Protein AF-A0A5A5R8E3-F1 (afdb_monomer_lite)

Foldseek 3Di:
DPPQWDWDWDDDPVDTPDIDIDGDPDPVLVVVVVVVVVVVVVVQVVQFDPVDDPVPTPDDPPPDPPCPDPDQRPSLVSSLVVVLVVVVVVVVVDVDAEAEAEQEPPQVQVPDPDDPSPDSPDDDSVNVSSVVSQVSVVVRHHYDYDYPVLLVVQCVVVVPDADPDPPPNDRNNSVSSVVSRVVSVVVVPDD

Organism: NCBI:txid2303981

Sequence (191 aa):
MLPLFSGIGVQSSLFTLWKAHLELPFKRVRECMDNRRLMRRGRRKRRINRQLPFNLRAHRQKRFSNRKQGKLAPSIKANRQLELRVVSELTKIYPITDIYFEYIKADIDLTSSRKGAKSRKGFSPVMVGQKWAIEQLSQLATVHTRFGWQTSNLRKHLRLEKSKNKAEQSPESHANDGIAKREGASHLCNP

InterPro domains:
  IPR025938 RRXRR domain [PF14239] (5-121)

Radius of gyration: 21.74 Å; chains: 1; bounding box: 61×40×60 Å

Secondary structure (DSSP, 8-state):
---SEEEEEEE-SS-EEEEEEEE-S-THHHHHHHHHHHHHHHHHHHH--SSS-GGGS------S----S-PPPHHHHHHHHHHHHHHHHHHHHS---EEEEEE----HHHH---TT--SS-PPPHHHHHHHHHHHHHTTTSEEEEEEHHHHHHHHHHTT-PPPS-TT---HHHHHHHHHHHHHHHHTTS--

pLDDT: mean 71.14, std 17.72, range [24.31, 93.44]

Structure (mmCIF, N/CA/C/O backbone):
data_AF-A0A5A5R8E3-F1
#
_entry.id   AF-A0A5A5R8E3-F1
#
loop_
_atom_site.group_PDB
_atom_site.id
_atom_site.type_symbol
_atom_site.label_atom_id
_atom_site.label_alt_id
_atom_site.label_comp_id
_atom_site.label_asym_id
_atom_site.label_entity_id
_atom_site.label_seq_id
_atom_site.pdbx_PDB_ins_code
_atom_site.Cartn_x
_atom_site.Cartn_y
_atom_site.Cartn_z
_atom_site.occupancy
_atom_site.B_iso_or_equiv
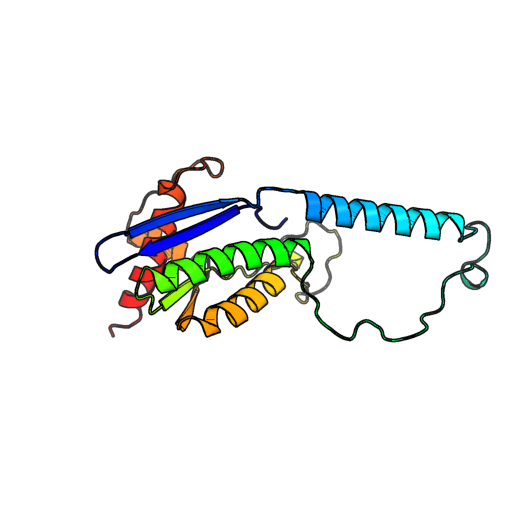_atom_site.auth_seq_id
_atom_site.auth_comp_id
_atom_site.auth_asym_id
_atom_site.auth_atom_id
_atom_site.pdbx_PDB_model_num
ATOM 1 N N . MET A 1 1 ? 0.313 8.753 -9.812 1.00 35.97 1 MET A N 1
ATOM 2 C CA . MET A 1 1 ? 1.324 8.509 -8.760 1.00 35.97 1 MET A CA 1
ATOM 3 C C . MET A 1 1 ? 0.576 7.896 -7.589 1.00 35.97 1 MET A C 1
ATOM 5 O O . MET A 1 1 ? -0.491 8.404 -7.284 1.00 35.97 1 MET A O 1
ATOM 9 N N . LEU A 1 2 ? 1.023 6.770 -7.028 1.00 47.94 2 LEU A N 1
ATOM 10 C CA . LEU A 1 2 ? 0.383 6.245 -5.815 1.00 47.94 2 LEU A CA 1
ATOM 11 C C . LEU A 1 2 ? 0.650 7.215 -4.658 1.00 47.94 2 LEU A C 1
ATOM 13 O O . LEU A 1 2 ? 1.801 7.663 -4.560 1.00 47.94 2 LEU A O 1
ATOM 17 N N . PRO A 1 3 ? -0.356 7.546 -3.829 1.00 52.25 3 PRO A N 1
ATOM 18 C CA . PRO A 1 3 ? -0.115 8.300 -2.609 1.00 52.25 3 PRO A CA 1
ATOM 19 C C . PRO A 1 3 ? 0.909 7.541 -1.754 1.00 52.25 3 PRO A C 1
ATOM 21 O O . PRO A 1 3 ? 0.904 6.310 -1.689 1.00 52.25 3 PRO A O 1
ATOM 24 N N . LEU A 1 4 ? 1.864 8.286 -1.202 1.00 59.06 4 LEU A N 1
ATOM 25 C CA . LEU A 1 4 ? 2.944 7.770 -0.348 1.00 59.06 4 LEU A CA 1
ATOM 26 C C . LEU A 1 4 ? 2.477 7.512 1.090 1.00 59.06 4 LEU A C 1
ATOM 28 O O . LEU A 1 4 ? 3.253 7.011 1.898 1.00 59.06 4 LEU A O 1
ATOM 32 N N . PHE A 1 5 ? 1.220 7.839 1.366 1.00 68.19 5 PHE A N 1
ATOM 33 C CA . PHE A 1 5 ? 0.605 7.828 2.672 1.00 68.19 5 PHE A CA 1
ATOM 34 C C . PHE A 1 5 ? -0.707 7.051 2.644 1.00 68.19 5 PHE A C 1
ATOM 36 O O . PHE A 1 5 ? -1.438 7.081 1.646 1.00 68.19 5 PHE A O 1
ATOM 43 N N . SER A 1 6 ? -0.997 6.393 3.761 1.00 74.44 6 SER A N 1
ATOM 44 C CA . SER A 1 6 ? -2.233 5.654 3.987 1.00 74.44 6 SER A CA 1
ATOM 45 C C . SER A 1 6 ? -2.770 5.969 5.377 1.00 74.44 6 SER A C 1
ATOM 47 O O . SER A 1 6 ? -2.076 5.781 6.371 1.00 74.44 6 SER A O 1
ATOM 49 N N . GLY A 1 7 ? -4.010 6.449 5.449 1.00 79.50 7 GLY A N 1
ATOM 50 C CA . GLY A 1 7 ? -4.709 6.639 6.717 1.00 79.50 7 GLY A CA 1
ATOM 51 C C . GLY A 1 7 ? -5.382 5.342 7.159 1.00 79.50 7 GLY A C 1
ATOM 52 O O . GLY A 1 7 ? -6.102 4.731 6.367 1.00 79.50 7 GLY A O 1
ATOM 53 N N . ILE A 1 8 ? -5.164 4.934 8.408 1.00 84.31 8 ILE A N 1
ATOM 54 C CA . ILE A 1 8 ? -5.870 3.818 9.050 1.00 84.31 8 ILE A CA 1
ATOM 55 C C . ILE A 1 8 ? -6.546 4.344 10.315 1.00 84.31 8 ILE A C 1
ATOM 57 O O . ILE A 1 8 ? -5.961 5.132 11.054 1.00 84.31 8 ILE A O 1
ATOM 61 N N . GLY A 1 9 ? -7.777 3.906 10.567 1.00 84.44 9 GLY A N 1
ATOM 62 C CA . GLY A 1 9 ? -8.495 4.203 11.801 1.00 84.44 9 GLY A CA 1
ATOM 63 C C . GLY A 1 9 ? -9.249 2.981 12.310 1.00 84.44 9 GLY A C 1
ATOM 64 O O . GLY A 1 9 ? -9.752 2.192 11.510 1.00 84.44 9 GLY A O 1
ATOM 65 N N . VAL A 1 10 ? -9.320 2.838 13.632 1.00 84.12 10 VAL A N 1
ATOM 66 C CA . VAL A 1 10 ? -10.142 1.840 14.326 1.00 84.12 10 VAL A CA 1
ATOM 67 C C . VAL A 1 10 ? -11.295 2.566 14.996 1.00 84.12 10 VAL A C 1
ATOM 69 O O . VAL A 1 10 ? -11.086 3.531 15.735 1.00 84.12 10 VAL A O 1
ATOM 72 N N . GLN A 1 11 ? -12.514 2.101 14.742 1.00 82.06 11 GLN A N 1
ATOM 73 C CA . GLN A 1 11 ? -13.726 2.764 15.200 1.00 82.06 11 GLN A CA 1
ATOM 74 C C . GLN A 1 11 ? -14.684 1.763 15.849 1.00 82.06 11 GLN A C 1
ATOM 76 O O . GLN A 1 11 ? -14.980 0.713 15.281 1.00 82.06 11 GLN A O 1
ATOM 81 N N . SER A 1 12 ? -15.199 2.128 17.019 1.00 81.44 12 SER A N 1
ATOM 82 C CA . SER A 1 12 ? -16.356 1.500 17.657 1.00 81.44 12 SER A CA 1
ATOM 83 C C . SER A 1 12 ? -17.659 2.130 17.135 1.00 81.44 12 SER A C 1
ATOM 85 O O . SER A 1 12 ? -17.631 2.976 16.243 1.00 81.44 12 SER A O 1
ATOM 87 N N . SER A 1 13 ? -18.819 1.715 17.639 1.00 77.25 13 SER A N 1
ATOM 88 C CA . SER A 1 13 ? -20.104 2.340 17.290 1.00 77.25 13 SER A CA 1
ATOM 89 C C . SER A 1 13 ? -20.133 3.831 17.639 1.00 77.25 13 SER A C 1
ATOM 91 O O . SER A 1 13 ? -20.653 4.623 16.865 1.00 77.25 13 SER A O 1
ATOM 93 N N . LEU A 1 14 ? -19.535 4.205 18.773 1.00 74.50 14 LEU A N 1
ATOM 94 C CA . LEU A 1 14 ? -19.644 5.550 19.346 1.00 74.50 14 LEU A CA 1
ATOM 95 C C . LEU A 1 14 ? -18.345 6.363 19.279 1.00 74.50 14 LEU A C 1
ATOM 97 O O . LEU A 1 14 ? -18.382 7.588 19.254 1.00 74.50 14 LEU A O 1
ATOM 101 N N . PHE A 1 15 ? -17.186 5.699 19.239 1.00 74.75 15 PHE A N 1
ATOM 102 C CA . PHE A 1 15 ? -15.891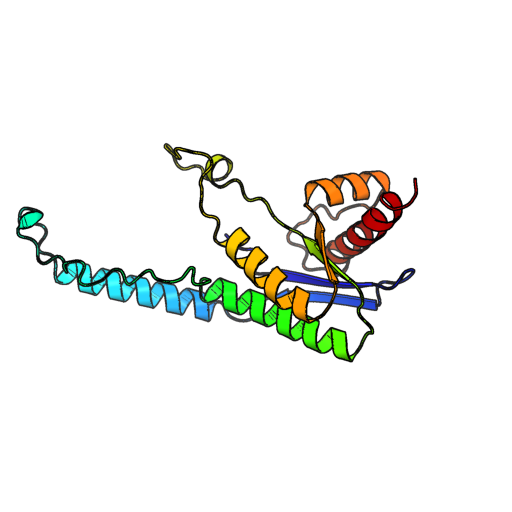 6.366 19.396 1.00 74.75 15 PHE A CA 1
ATOM 103 C C . PHE A 1 15 ? -14.881 5.918 18.348 1.00 74.75 15 PHE A C 1
ATOM 105 O O . PHE A 1 15 ? -14.857 4.756 17.936 1.00 74.75 15 PHE A O 1
ATOM 112 N N . THR A 1 16 ? -13.988 6.829 17.958 1.00 77.69 16 THR A N 1
ATOM 113 C CA . THR A 1 16 ? -12.775 6.441 17.232 1.00 77.69 16 THR A CA 1
ATOM 114 C C . THR A 1 16 ? -11.700 6.082 18.246 1.00 77.69 16 THR A C 1
ATOM 116 O O . THR A 1 16 ? -11.261 6.943 19.000 1.00 77.69 16 THR A O 1
ATOM 119 N N . LEU A 1 17 ? -11.294 4.816 18.263 1.00 82.75 17 LEU A N 1
ATOM 120 C CA . LEU A 1 17 ? -10.354 4.278 19.245 1.00 82.75 17 LEU A CA 1
ATOM 121 C C . LEU A 1 17 ? -8.905 4.574 18.863 1.00 82.75 17 LEU A C 1
ATOM 123 O O . LEU A 1 17 ? -8.066 4.804 19.726 1.00 82.75 17 LEU A O 1
ATOM 127 N N . TRP A 1 18 ? -8.609 4.566 17.563 1.00 84.25 18 TRP A N 1
ATOM 128 C CA . TRP A 1 18 ? -7.249 4.745 17.075 1.00 84.25 18 TRP A CA 1
ATOM 129 C C . TRP A 1 18 ? -7.233 5.359 15.680 1.00 84.25 18 TRP A C 1
ATOM 131 O O . TRP A 1 18 ? -8.109 5.083 14.859 1.00 84.25 18 TRP A O 1
ATOM 141 N N . LYS A 1 19 ? -6.227 6.188 15.402 1.00 83.38 19 LYS A N 1
ATOM 142 C CA . LYS A 1 19 ? -6.000 6.842 14.109 1.00 83.38 19 LYS A CA 1
ATOM 143 C C . LYS A 1 19 ? -4.501 6.862 13.850 1.00 83.38 19 LYS A C 1
ATOM 145 O O . LYS A 1 19 ? -3.740 7.251 14.730 1.00 83.38 19 LYS A O 1
ATOM 150 N N . ALA A 1 20 ? -4.085 6.518 12.641 1.00 80.69 20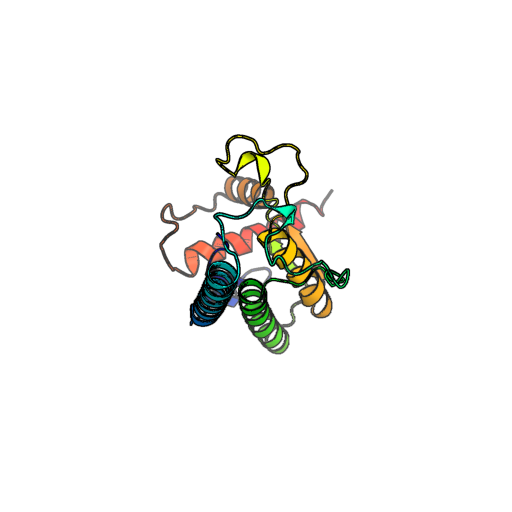 ALA A N 1
ATOM 151 C CA . ALA A 1 20 ? -2.714 6.727 12.210 1.00 80.69 20 ALA A CA 1
ATOM 152 C C . ALA A 1 20 ? -2.620 7.131 10.749 1.00 80.69 20 ALA A C 1
ATOM 154 O O . ALA A 1 20 ? -3.380 6.688 9.884 1.00 80.69 20 ALA A O 1
ATOM 155 N N . HIS A 1 21 ? -1.598 7.932 10.493 1.00 82.50 21 HIS A N 1
ATOM 156 C CA . HIS A 1 21 ? -1.120 8.260 9.169 1.00 82.50 21 HIS A CA 1
ATOM 157 C C . HIS A 1 21 ? 0.158 7.456 8.913 1.00 82.50 21 HIS A C 1
ATOM 159 O O . HIS A 1 21 ? 1.212 7.734 9.482 1.00 82.50 21 HIS A O 1
ATOM 165 N N . LEU A 1 22 ? 0.054 6.419 8.084 1.00 81.38 22 LEU A N 1
ATOM 166 C CA . LEU A 1 22 ? 1.186 5.580 7.722 1.00 81.38 22 LEU A CA 1
ATOM 167 C C . LEU A 1 22 ? 1.918 6.196 6.541 1.00 81.38 22 LEU A C 1
ATOM 169 O O . LEU A 1 22 ? 1.416 6.194 5.416 1.00 81.38 22 LEU A O 1
ATOM 173 N N . GLU A 1 23 ? 3.132 6.661 6.792 1.00 79.75 23 GLU A N 1
ATOM 174 C CA . GLU A 1 23 ? 4.087 6.994 5.750 1.00 79.75 23 GLU A CA 1
ATOM 175 C C . GLU A 1 23 ? 5.138 5.894 5.664 1.00 79.75 23 GLU A C 1
ATOM 177 O O . GLU A 1 23 ? 5.645 5.400 6.672 1.00 79.75 23 GLU A O 1
ATOM 182 N N . LEU A 1 24 ? 5.473 5.488 4.441 1.00 71.12 24 LEU A N 1
ATOM 183 C CA . LEU A 1 24 ? 6.593 4.582 4.249 1.00 71.12 24 LEU A CA 1
ATOM 184 C C . LEU A 1 24 ? 7.890 5.366 4.453 1.00 71.12 24 LEU A C 1
ATOM 186 O O . LEU A 1 24 ? 8.184 6.236 3.631 1.00 71.12 24 LEU A O 1
ATOM 190 N N . PRO A 1 25 ? 8.701 5.039 5.473 1.00 58.06 25 PRO A N 1
ATOM 191 C CA . PRO A 1 25 ? 9.802 5.906 5.890 1.00 58.06 25 PRO A CA 1
ATOM 192 C C . PRO A 1 25 ? 10.899 6.082 4.830 1.00 58.06 25 PRO A C 1
ATOM 194 O O . PRO A 1 25 ? 11.693 7.013 4.918 1.00 58.06 25 PRO A O 1
ATOM 197 N N . PHE A 1 26 ? 10.965 5.227 3.795 1.00 66.50 26 PHE A N 1
ATOM 198 C CA . PHE A 1 26 ? 12.059 5.260 2.821 1.00 66.50 26 PHE A CA 1
ATOM 199 C C . PHE A 1 26 ? 11.597 5.145 1.362 1.00 66.50 26 PHE A C 1
ATOM 201 O O . PHE A 1 26 ? 11.051 4.129 0.924 1.00 66.50 26 PHE A O 1
ATOM 208 N N . LYS A 1 27 ? 11.972 6.138 0.541 1.00 73.38 27 LYS A N 1
ATOM 209 C CA . LYS A 1 27 ? 11.867 6.097 -0.935 1.00 73.38 27 LYS A CA 1
ATOM 210 C C . LYS A 1 27 ? 12.859 5.117 -1.585 1.00 73.38 27 LYS A C 1
ATOM 212 O O . LYS A 1 27 ? 12.764 4.850 -2.785 1.00 73.38 27 LYS A O 1
ATOM 217 N N . ARG A 1 28 ? 13.735 4.497 -0.785 1.00 81.75 28 ARG A N 1
ATOM 218 C CA . ARG A 1 28 ? 14.808 3.577 -1.193 1.00 81.75 28 ARG A CA 1
ATOM 219 C C . ARG A 1 28 ? 14.352 2.487 -2.162 1.00 81.75 28 ARG A C 1
ATOM 221 O O . ARG A 1 28 ? 15.039 2.206 -3.136 1.00 81.75 28 ARG A O 1
ATOM 228 N N . VAL A 1 29 ? 13.174 1.885 -1.960 1.00 80.69 29 VAL A N 1
ATOM 229 C CA . VAL A 1 29 ? 12.668 0.834 -2.871 1.00 80.69 29 VAL A CA 1
ATOM 230 C C . VAL A 1 29 ? 12.443 1.386 -4.280 1.00 80.69 29 VAL A C 1
ATOM 232 O O . VAL A 1 29 ? 12.785 0.729 -5.266 1.00 80.69 29 VAL A O 1
ATOM 235 N N . ARG A 1 30 ? 11.893 2.601 -4.388 1.00 80.94 30 ARG A N 1
ATOM 236 C CA . ARG A 1 30 ? 11.671 3.278 -5.670 1.00 80.94 30 ARG A CA 1
ATOM 237 C C . ARG A 1 30 ? 13.005 3.618 -6.328 1.00 80.94 30 ARG A C 1
ATOM 239 O O . ARG A 1 30 ? 13.228 3.208 -7.462 1.00 80.94 30 ARG A O 1
ATOM 246 N N . GLU A 1 31 ? 13.907 4.250 -5.587 1.00 85.88 31 GLU A N 1
ATOM 247 C CA . GLU A 1 31 ? 15.243 4.631 -6.062 1.00 85.88 31 GLU A CA 1
ATOM 248 C C . GLU A 1 31 ? 16.047 3.418 -6.543 1.00 85.88 31 GLU A C 1
ATOM 250 O O . GLU A 1 31 ? 16.590 3.417 -7.647 1.00 85.88 31 GLU A O 1
ATOM 255 N N . CYS A 1 32 ? 16.050 2.318 -5.784 1.00 87.38 32 CYS A N 1
ATOM 256 C CA . CYS A 1 32 ? 16.693 1.074 -6.198 1.00 87.38 32 CYS A CA 1
ATOM 257 C C . CYS A 1 32 ? 16.077 0.501 -7.486 1.00 87.38 32 CYS A C 1
ATOM 259 O O . CYS A 1 32 ? 16.799 -0.054 -8.323 1.00 87.38 32 CYS A O 1
ATOM 261 N N . MET A 1 33 ? 14.754 0.607 -7.672 1.00 84.88 33 MET A N 1
ATOM 262 C CA . MET A 1 33 ? 14.094 0.180 -8.913 1.00 84.88 33 MET A CA 1
ATOM 263 C C . MET A 1 33 ? 14.448 1.076 -10.098 1.00 84.88 33 MET A C 1
ATOM 265 O O . MET A 1 33 ? 14.708 0.549 -11.188 1.00 84.88 33 MET A O 1
ATOM 269 N N . ASP A 1 34 ? 14.525 2.385 -9.890 1.00 87.44 34 ASP A N 1
ATOM 270 C CA . ASP A 1 34 ? 14.883 3.354 -10.923 1.00 87.44 34 ASP A CA 1
ATOM 271 C C . ASP A 1 34 ? 16.355 3.227 -11.329 1.00 87.44 34 ASP A C 1
ATOM 273 O O . ASP A 1 34 ? 16.646 3.062 -12.518 1.00 87.44 34 ASP A O 1
ATOM 277 N N . ASN A 1 35 ? 17.274 3.122 -10.369 1.00 91.19 35 ASN A N 1
ATOM 278 C CA . ASN A 1 35 ? 18.697 2.871 -10.619 1.00 91.19 35 ASN A CA 1
ATOM 279 C C . ASN A 1 35 ? 18.906 1.564 -11.392 1.00 91.19 35 ASN A C 1
ATOM 281 O O . ASN A 1 35 ? 19.608 1.512 -12.406 1.00 91.19 35 ASN A O 1
ATOM 285 N N . ARG A 1 36 ? 18.211 0.493 -10.993 1.00 88.88 36 ARG A N 1
ATOM 286 C CA . ARG A 1 36 ? 18.239 -0.789 -11.710 1.00 88.88 36 ARG A CA 1
ATOM 287 C C . ARG A 1 36 ? 17.707 -0.653 -13.140 1.00 88.88 36 ARG A C 1
ATOM 289 O O . ARG A 1 36 ? 18.245 -1.282 -14.061 1.00 88.88 36 ARG A O 1
ATOM 296 N N . ARG A 1 37 ? 16.642 0.127 -13.351 1.00 88.25 37 ARG A N 1
ATOM 297 C CA . ARG A 1 37 ? 16.072 0.401 -14.679 1.00 88.25 37 ARG A CA 1
ATOM 298 C C . ARG A 1 37 ? 17.062 1.179 -15.549 1.00 88.25 37 ARG A C 1
ATOM 300 O O . ARG A 1 37 ? 17.276 0.768 -16.694 1.00 88.25 37 ARG A O 1
ATOM 307 N N . LEU A 1 38 ? 17.684 2.227 -15.010 1.00 91.88 38 LEU A N 1
ATOM 308 C CA . LEU A 1 38 ? 18.700 3.048 -15.674 1.00 91.88 38 LEU A CA 1
ATOM 309 C C . LEU A 1 38 ? 19.908 2.207 -16.088 1.00 91.88 38 LEU A C 1
ATOM 311 O O . LEU A 1 38 ? 20.227 2.150 -17.274 1.00 91.88 38 LEU A O 1
ATOM 315 N N . MET A 1 39 ? 20.489 1.440 -15.164 1.00 92.50 39 MET A N 1
ATOM 316 C CA . MET A 1 39 ? 21.630 0.559 -15.443 1.00 92.50 39 MET A CA 1
ATOM 317 C C . MET A 1 39 ? 21.324 -0.468 -16.539 1.00 92.50 39 MET A C 1
ATOM 319 O O . MET A 1 39 ? 22.126 -0.708 -17.445 1.00 92.50 39 MET A O 1
ATOM 323 N N . ARG A 1 40 ? 20.124 -1.065 -16.522 1.00 88.62 40 ARG A N 1
ATOM 324 C CA . ARG A 1 40 ? 19.685 -1.983 -17.588 1.00 88.62 40 ARG A CA 1
ATOM 325 C C . ARG A 1 40 ? 19.509 -1.274 -18.928 1.00 88.62 40 ARG A C 1
ATOM 327 O O . ARG A 1 40 ? 19.848 -1.856 -19.956 1.00 88.62 40 ARG A O 1
ATOM 334 N N . ARG A 1 41 ? 18.974 -0.051 -18.939 1.00 86.81 41 ARG A N 1
ATOM 335 C CA . ARG A 1 41 ? 18.837 0.757 -20.158 1.00 86.81 41 ARG A CA 1
ATOM 336 C C . ARG A 1 41 ? 20.208 1.127 -20.721 1.00 86.81 41 ARG A C 1
ATOM 338 O O . ARG A 1 41 ? 20.413 0.920 -21.912 1.00 86.81 41 ARG A O 1
ATOM 345 N N . GLY A 1 42 ? 21.137 1.579 -19.880 1.00 89.88 42 GLY A N 1
ATOM 346 C CA . GLY A 1 42 ? 22.507 1.927 -20.263 1.00 89.88 42 GLY A CA 1
ATOM 347 C C . GLY A 1 42 ? 23.250 0.748 -20.890 1.00 89.88 42 GLY A C 1
ATOM 348 O O . GLY A 1 42 ? 23.742 0.860 -22.010 1.00 89.88 42 GLY A O 1
ATOM 349 N N . ARG A 1 43 ? 23.220 -0.426 -20.242 1.00 87.75 43 ARG A N 1
ATOM 350 C CA . ARG A 1 43 ? 23.812 -1.658 -20.797 1.00 87.75 43 ARG A CA 1
ATOM 351 C C . ARG A 1 43 ? 23.216 -2.046 -22.152 1.00 87.75 43 ARG A C 1
ATOM 353 O O . ARG A 1 43 ? 23.952 -2.378 -23.074 1.00 87.75 43 ARG A O 1
ATOM 360 N N . ARG A 1 44 ? 21.886 -1.973 -22.308 1.00 84.38 44 ARG A N 1
ATOM 361 C CA . ARG A 1 44 ? 21.236 -2.254 -23.603 1.00 84.38 44 ARG A CA 1
ATOM 362 C C . ARG A 1 44 ? 21.595 -1.220 -24.666 1.00 84.38 44 ARG A C 1
ATOM 364 O O . ARG A 1 44 ? 21.772 -1.605 -25.813 1.00 84.38 44 ARG A O 1
ATOM 371 N N . LYS A 1 45 ? 21.687 0.066 -24.302 1.00 84.62 45 LYS A N 1
ATOM 372 C CA . LYS A 1 45 ? 22.056 1.145 -25.228 1.00 84.62 45 LYS A CA 1
ATOM 373 C C . LYS A 1 45 ? 23.452 0.899 -25.801 1.00 84.62 45 LYS A C 1
ATOM 375 O O . LYS A 1 45 ? 23.586 0.977 -27.010 1.00 84.62 45 LYS A O 1
ATOM 380 N N . ARG A 1 46 ? 24.422 0.531 -24.954 1.00 85.00 46 ARG A N 1
ATOM 381 C CA . ARG A 1 46 ? 25.804 0.229 -25.365 1.00 85.00 46 ARG A CA 1
ATOM 382 C C . ARG A 1 46 ? 25.918 -0.958 -26.324 1.00 85.00 46 ARG A C 1
ATOM 384 O O . ARG A 1 46 ? 26.743 -0.928 -27.218 1.00 85.00 46 ARG A O 1
ATOM 391 N N . ARG A 1 47 ? 25.069 -1.980 -26.174 1.00 82.62 47 ARG A N 1
ATOM 392 C CA . ARG A 1 47 ? 25.087 -3.165 -27.050 1.00 82.62 47 ARG A CA 1
ATOM 393 C C . ARG A 1 47 ? 24.433 -2.938 -28.419 1.00 82.62 47 ARG A C 1
ATOM 395 O O . ARG A 1 47 ? 24.684 -3.689 -29.351 1.00 82.62 47 ARG A O 1
ATOM 402 N N . ILE A 1 48 ? 23.522 -1.973 -28.530 1.00 83.94 48 ILE A N 1
ATOM 403 C CA . ILE A 1 48 ? 22.752 -1.752 -29.758 1.00 83.94 48 ILE A CA 1
ATOM 404 C C . ILE A 1 48 ? 23.462 -0.689 -30.594 1.00 83.94 48 ILE A C 1
ATOM 406 O O . ILE A 1 48 ? 23.333 0.502 -30.300 1.00 83.94 48 ILE A O 1
ATOM 410 N N . ASN A 1 49 ? 24.136 -1.115 -31.663 1.00 85.62 49 ASN A N 1
ATOM 411 C CA . ASN A 1 49 ? 24.564 -0.204 -32.718 1.00 85.62 49 ASN A CA 1
ATOM 412 C C . ASN A 1 49 ? 23.317 0.344 -33.432 1.00 85.62 49 ASN A C 1
ATOM 414 O O . ASN A 1 49 ? 22.539 -0.412 -34.009 1.00 85.62 49 ASN A O 1
ATOM 418 N N . ARG A 1 50 ? 23.084 1.655 -33.334 1.00 84.62 50 ARG A N 1
ATOM 419 C CA . ARG A 1 50 ? 21.902 2.310 -33.914 1.00 84.62 50 ARG A CA 1
ATOM 420 C C . ARG A 1 50 ? 22.063 2.669 -35.389 1.00 84.62 50 ARG A C 1
ATOM 422 O O . ARG A 1 50 ? 21.040 2.932 -36.011 1.00 84.62 50 ARG A O 1
ATOM 429 N N . GLN A 1 51 ? 23.285 2.622 -35.919 1.00 87.75 51 GLN A N 1
ATOM 430 C CA . GLN A 1 51 ? 23.555 2.894 -37.331 1.00 87.75 51 GLN A CA 1
ATOM 431 C C . GLN A 1 51 ? 23.118 1.741 -38.238 1.00 87.75 51 GLN A C 1
ATOM 433 O O . GLN A 1 51 ? 22.791 1.955 -39.396 1.00 87.75 51 GLN A O 1
ATOM 438 N N . LEU A 1 52 ? 23.042 0.520 -37.701 1.00 86.38 52 LEU A N 1
ATOM 439 C CA . LEU A 1 52 ? 22.554 -0.632 -38.451 1.00 86.38 52 LEU A CA 1
ATOM 440 C C . LEU A 1 52 ? 21.014 -0.636 -38.563 1.00 86.38 52 LEU A C 1
ATOM 442 O O . LEU A 1 52 ? 20.329 -0.243 -37.601 1.00 86.38 52 LEU A O 1
ATOM 446 N N . PRO A 1 53 ? 20.459 -1.147 -39.681 1.00 87.31 53 PRO A N 1
ATOM 447 C CA . PRO A 1 53 ? 19.044 -1.493 -39.822 1.00 87.31 53 PRO A CA 1
ATOM 448 C C . PRO A 1 53 ? 18.531 -2.381 -38.675 1.00 87.31 53 PRO A C 1
ATOM 450 O O . PRO A 1 53 ? 19.271 -3.202 -38.135 1.00 87.31 53 PRO A O 1
ATOM 453 N N . PHE A 1 54 ? 17.267 -2.212 -38.261 1.00 81.62 54 PHE A N 1
ATOM 454 C CA . PHE A 1 54 ? 16.716 -2.810 -37.028 1.00 81.62 54 PHE A CA 1
ATOM 455 C C . PHE A 1 54 ? 16.861 -4.338 -36.945 1.00 81.62 54 PHE A C 1
ATOM 457 O O . PHE A 1 54 ? 17.188 -4.866 -35.882 1.00 81.62 54 PHE A O 1
ATOM 464 N N . ASN A 1 55 ? 16.651 -5.027 -38.063 1.00 81.88 55 ASN A N 1
ATOM 465 C CA . ASN A 1 55 ? 16.807 -6.474 -38.227 1.00 81.88 55 ASN A CA 1
ATOM 466 C C . ASN A 1 55 ? 18.242 -6.968 -37.971 1.00 81.88 55 ASN A C 1
ATOM 468 O O . ASN A 1 55 ? 18.413 -8.089 -37.503 1.00 81.88 55 ASN A O 1
ATOM 472 N N . LEU A 1 56 ? 19.252 -6.129 -38.213 1.00 81.69 56 LEU A N 1
ATOM 473 C CA . LEU A 1 56 ? 20.674 -6.449 -38.034 1.00 81.69 56 LEU A CA 1
ATOM 474 C C . LEU A 1 56 ? 21.222 -6.025 -36.661 1.00 81.69 56 LEU A C 1
ATOM 476 O O . LEU A 1 56 ? 22.376 -6.286 -36.321 1.00 81.69 56 LEU A O 1
ATOM 480 N N . ARG A 1 57 ? 20.413 -5.350 -35.837 1.00 85.44 57 ARG A N 1
ATOM 481 C CA . ARG A 1 57 ? 20.831 -4.920 -34.498 1.00 85.44 57 ARG A CA 1
ATOM 482 C C . ARG A 1 57 ? 20.862 -6.107 -33.541 1.00 85.44 57 ARG A C 1
ATOM 484 O O . ARG A 1 57 ? 19.969 -6.949 -33.544 1.00 85.44 57 ARG A O 1
ATOM 491 N N . ALA A 1 58 ? 21.808 -6.087 -32.600 1.00 77.88 58 ALA A N 1
ATOM 492 C CA . ALA A 1 58 ? 21.949 -7.066 -31.514 1.00 77.88 58 ALA A CA 1
ATOM 493 C C . ALA A 1 58 ? 20.834 -6.969 -30.436 1.00 77.88 58 ALA A C 1
ATOM 495 O O . ALA A 1 58 ? 21.064 -6.783 -29.224 1.00 77.88 58 ALA A O 1
ATOM 496 N N . HIS A 1 59 ? 19.579 -7.075 -30.872 1.00 74.88 59 HIS A N 1
ATOM 497 C CA . HIS A 1 59 ? 18.416 -7.229 -30.019 1.00 74.88 59 HIS A CA 1
ATOM 498 C C . HIS A 1 59 ? 18.404 -8.643 -29.438 1.00 74.88 59 HIS A C 1
ATOM 500 O O . HIS A 1 59 ? 18.639 -9.635 -30.117 1.00 74.88 59 HIS A O 1
ATOM 506 N N . ARG A 1 60 ? 18.134 -8.755 -28.132 1.00 66.31 60 ARG A N 1
ATOM 507 C CA . ARG A 1 60 ? 17.964 -10.078 -27.524 1.00 66.31 60 ARG A CA 1
ATOM 508 C C . ARG A 1 60 ? 16.627 -10.627 -28.016 1.00 66.31 60 ARG A C 1
ATOM 510 O O . ARG A 1 60 ? 15.600 -10.072 -27.627 1.00 66.31 60 ARG A O 1
ATOM 517 N N . GLN A 1 61 ? 16.648 -11.697 -28.810 1.00 68.44 61 GLN A N 1
ATOM 518 C CA . GLN A 1 61 ? 15.428 -12.409 -29.184 1.00 68.44 61 GLN A CA 1
ATOM 519 C C . GLN A 1 61 ? 14.663 -12.864 -27.931 1.00 68.44 61 GLN A C 1
ATOM 521 O O . GLN A 1 61 ? 15.252 -13.164 -26.880 1.00 68.44 61 GLN A O 1
ATOM 526 N N . LYS A 1 62 ? 13.329 -12.856 -28.016 1.00 68.56 62 LYS A N 1
ATOM 527 C CA . LYS A 1 62 ? 12.443 -13.278 -26.927 1.00 68.56 62 LYS A CA 1
ATOM 528 C C . LYS A 1 62 ? 12.600 -14.789 -26.737 1.00 68.56 62 LYS A C 1
ATOM 530 O O . LYS A 1 62 ? 11.917 -15.560 -27.386 1.00 68.56 62 LYS A O 1
ATOM 535 N N . ARG A 1 63 ? 13.490 -15.195 -25.826 1.00 61.97 63 ARG A N 1
ATOM 536 C CA . ARG A 1 63 ? 13.762 -16.620 -25.564 1.00 61.97 63 ARG A CA 1
ATOM 537 C C . ARG A 1 63 ? 12.563 -17.366 -24.966 1.00 61.97 63 ARG A C 1
ATOM 539 O O . ARG A 1 63 ? 12.417 -18.545 -25.217 1.00 61.97 63 ARG A O 1
ATOM 546 N N . PHE A 1 64 ? 11.710 -16.683 -24.192 1.00 63.09 64 PHE A N 1
ATOM 547 C CA . PHE A 1 64 ? 10.571 -17.300 -23.500 1.00 63.09 64 PHE A CA 1
ATOM 548 C C . PHE A 1 64 ? 9.437 -16.301 -23.223 1.00 63.09 64 PHE A C 1
ATOM 550 O O . PHE A 1 64 ? 9.658 -15.091 -23.069 1.00 63.09 64 PHE A O 1
ATOM 557 N N . SER A 1 65 ? 8.216 -16.821 -23.070 1.00 63.56 65 SER A N 1
ATOM 558 C CA . SER A 1 65 ? 7.065 -16.120 -22.483 1.00 63.56 65 SER A CA 1
ATOM 559 C C . SER A 1 65 ? 7.226 -15.979 -20.956 1.00 63.56 65 SER A C 1
ATOM 561 O O . SER A 1 65 ? 6.503 -16.567 -20.161 1.00 63.56 65 SER A 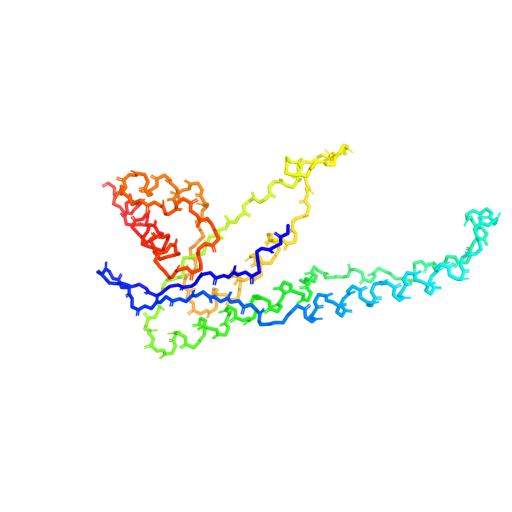O 1
ATOM 563 N N . ASN A 1 66 ? 8.220 -15.203 -20.509 1.00 60.25 66 ASN A N 1
ATOM 564 C CA . ASN A 1 66 ? 8.550 -15.065 -19.077 1.00 60.25 66 ASN A CA 1
ATOM 565 C C . ASN A 1 66 ? 7.595 -14.151 -18.289 1.00 60.25 66 ASN A C 1
ATOM 567 O O . ASN A 1 66 ? 7.806 -13.899 -17.102 1.00 60.25 66 ASN A O 1
ATOM 571 N N . ARG A 1 67 ? 6.543 -13.629 -18.928 1.00 60.03 67 ARG A N 1
ATOM 572 C CA . ARG A 1 67 ? 5.467 -12.896 -18.251 1.00 60.03 67 ARG A CA 1
ATOM 573 C C . ARG A 1 67 ? 4.367 -13.880 -17.854 1.00 60.03 67 ARG A C 1
ATOM 575 O O . ARG A 1 67 ? 3.295 -13.859 -18.435 1.00 60.03 67 ARG A O 1
ATOM 582 N N . LYS A 1 68 ? 4.657 -14.758 -16.892 1.00 59.09 68 LYS A N 1
ATOM 583 C CA . LYS A 1 68 ? 3.689 -15.762 -16.418 1.00 59.09 68 LYS A CA 1
ATOM 584 C C . LYS A 1 68 ? 2.767 -15.267 -15.295 1.00 59.09 68 LYS A C 1
ATOM 586 O O . LYS A 1 68 ? 1.802 -15.939 -14.980 1.00 59.09 68 LYS A O 1
ATOM 591 N N . GLN A 1 69 ? 3.062 -14.127 -14.660 1.00 59.69 69 GLN A N 1
ATOM 592 C CA . GLN A 1 69 ? 2.358 -13.693 -13.444 1.00 59.69 69 GLN A CA 1
ATOM 593 C C . GLN A 1 69 ? 2.117 -12.180 -13.418 1.00 59.69 69 GLN A C 1
ATOM 595 O O . GLN A 1 69 ? 3.018 -11.395 -13.741 1.00 59.69 69 GLN A O 1
ATOM 600 N N . GLY A 1 70 ? 0.926 -11.779 -12.964 1.00 65.50 70 GLY A N 1
ATOM 601 C CA . GLY A 1 70 ? 0.572 -10.401 -12.615 1.00 65.50 70 GLY A CA 1
ATOM 602 C C . GLY A 1 70 ? 1.267 -9.968 -11.325 1.00 65.50 70 GLY A C 1
ATOM 603 O O . GLY A 1 70 ? 0.648 -9.885 -10.272 1.00 65.50 70 GLY A O 1
ATOM 604 N N . LYS A 1 71 ? 2.584 -9.745 -11.383 1.00 74.44 71 LYS A N 1
ATOM 605 C CA . LYS A 1 71 ? 3.369 -9.364 -10.202 1.00 74.44 71 LYS A CA 1
ATOM 606 C C . LYS A 1 71 ? 3.041 -7.936 -9.779 1.00 74.44 71 LYS A C 1
ATOM 608 O O . LYS A 1 71 ? 3.141 -7.010 -10.586 1.00 74.44 71 LYS A O 1
ATOM 613 N N . LEU A 1 72 ? 2.742 -7.759 -8.495 1.00 81.31 72 LEU A N 1
ATOM 614 C CA . LEU A 1 72 ? 2.641 -6.437 -7.894 1.00 81.31 72 LEU A CA 1
ATOM 615 C C . LEU A 1 72 ? 4.011 -5.742 -7.938 1.00 81.31 72 LEU A C 1
ATOM 617 O O . LEU A 1 72 ? 5.046 -6.360 -7.669 1.00 81.31 72 LEU A O 1
ATOM 621 N N . ALA A 1 73 ? 4.033 -4.459 -8.302 1.00 82.00 73 ALA A N 1
ATOM 622 C CA . ALA A 1 73 ? 5.284 -3.713 -8.353 1.00 82.00 73 ALA A CA 1
ATOM 623 C C . ALA A 1 73 ? 5.902 -3.612 -6.940 1.00 82.00 73 ALA A C 1
ATOM 625 O O . ALA A 1 73 ? 5.164 -3.367 -5.986 1.00 82.00 73 ALA A O 1
ATOM 626 N N . PRO A 1 74 ? 7.234 -3.757 -6.783 1.00 84.06 74 PRO A N 1
ATOM 627 C CA . PRO A 1 74 ? 7.868 -3.859 -5.465 1.00 84.06 74 PRO A CA 1
ATOM 628 C C . PRO A 1 74 ? 7.592 -2.682 -4.529 1.00 84.06 74 PRO A C 1
ATOM 630 O O . PRO A 1 74 ? 7.399 -2.889 -3.338 1.00 84.06 74 PRO A O 1
ATOM 633 N N . SER A 1 75 ? 7.532 -1.460 -5.065 1.00 81.25 75 SER A N 1
ATOM 634 C CA . SER A 1 75 ? 7.182 -0.268 -4.286 1.00 81.25 75 SER A CA 1
ATOM 635 C C . SER A 1 75 ? 5.759 -0.347 -3.738 1.00 81.25 75 SER A C 1
ATOM 637 O O . SER A 1 75 ? 5.539 -0.109 -2.564 1.00 81.25 75 SER A O 1
ATOM 639 N N . ILE A 1 76 ? 4.801 -0.753 -4.571 1.00 82.06 76 ILE A N 1
ATOM 640 C CA . ILE A 1 76 ? 3.395 -0.900 -4.177 1.00 82.06 76 ILE A CA 1
ATOM 641 C C . ILE A 1 76 ? 3.251 -2.014 -3.144 1.00 82.06 76 ILE A C 1
ATOM 643 O O . ILE A 1 76 ? 2.539 -1.854 -2.159 1.00 82.06 76 ILE A O 1
ATOM 647 N N . LYS A 1 77 ? 3.960 -3.129 -3.352 1.00 86.19 77 LYS A N 1
ATOM 648 C CA . LYS A 1 77 ? 3.975 -4.249 -2.413 1.00 86.19 77 LYS A CA 1
ATOM 649 C C . LYS A 1 77 ? 4.500 -3.819 -1.043 1.00 86.19 77 LYS A C 1
ATOM 651 O O . LYS A 1 77 ? 3.876 -4.160 -0.050 1.00 86.19 77 LYS A O 1
ATOM 656 N N . ALA A 1 78 ? 5.581 -3.040 -0.993 1.00 85.81 78 ALA A N 1
ATOM 657 C CA . ALA A 1 78 ? 6.117 -2.525 0.264 1.00 85.81 78 ALA A CA 1
ATOM 658 C C . ALA A 1 78 ? 5.086 -1.665 1.020 1.00 85.81 78 ALA A C 1
ATOM 660 O O . ALA A 1 78 ? 4.894 -1.879 2.213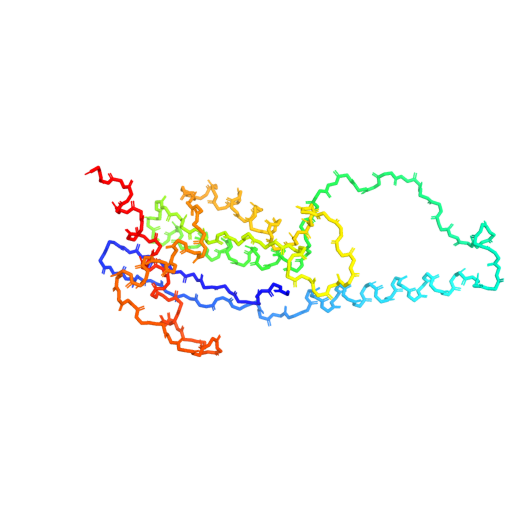 1.00 85.81 78 ALA A O 1
ATOM 661 N N . ASN A 1 79 ? 4.375 -0.761 0.326 1.00 84.25 79 ASN A N 1
ATOM 662 C CA . ASN A 1 79 ? 3.308 0.047 0.938 1.00 84.25 79 ASN A CA 1
ATOM 663 C C . ASN A 1 79 ? 2.205 -0.831 1.529 1.00 84.25 79 ASN A C 1
ATOM 665 O O . ASN A 1 79 ? 1.864 -0.698 2.700 1.00 84.25 79 ASN A O 1
ATOM 669 N N . ARG A 1 80 ? 1.684 -1.773 0.737 1.00 87.19 80 ARG A N 1
ATOM 670 C CA . ARG A 1 80 ? 0.602 -2.652 1.191 1.00 87.19 80 ARG A CA 1
ATOM 671 C C . ARG A 1 80 ? 1.037 -3.589 2.314 1.00 87.19 80 ARG A C 1
ATOM 673 O O . ARG A 1 80 ? 0.238 -3.898 3.181 1.00 87.19 80 ARG A O 1
ATOM 680 N N . GLN A 1 81 ? 2.297 -4.015 2.344 1.00 89.44 81 GLN A N 1
ATOM 681 C CA . GLN A 1 81 ? 2.823 -4.821 3.446 1.00 89.44 81 GLN A CA 1
ATOM 682 C C . GLN A 1 81 ? 2.925 -4.038 4.759 1.00 89.44 81 GLN A C 1
ATOM 684 O O . GLN A 1 81 ? 2.690 -4.627 5.809 1.00 89.44 81 GLN A O 1
ATOM 689 N N . LEU A 1 82 ? 3.254 -2.743 4.717 1.00 88.62 82 LEU A N 1
ATOM 690 C CA . LEU A 1 82 ? 3.230 -1.897 5.914 1.00 88.62 82 LEU A CA 1
ATOM 691 C C . LEU A 1 82 ? 1.806 -1.795 6.475 1.00 88.62 82 LEU A C 1
ATOM 693 O O . LEU A 1 82 ? 1.605 -2.039 7.660 1.00 88.62 82 LEU A O 1
ATOM 697 N N . GLU A 1 83 ? 0.825 -1.515 5.613 1.00 88.38 83 GLU A N 1
ATOM 698 C CA . GLU A 1 83 ? -0.593 -1.472 5.996 1.00 88.38 83 GLU A CA 1
ATOM 699 C C . GLU A 1 83 ? -1.053 -2.799 6.609 1.00 88.38 83 GLU A C 1
ATOM 701 O O . GLU A 1 83 ? -1.623 -2.806 7.695 1.00 88.38 83 GLU A O 1
ATOM 706 N N . LEU A 1 84 ? -0.751 -3.926 5.956 1.00 90.81 84 LEU A N 1
ATOM 707 C CA . LEU A 1 84 ? -1.132 -5.254 6.441 1.00 90.81 84 LEU A CA 1
ATOM 708 C C . LEU A 1 84 ? -0.521 -5.581 7.803 1.00 90.81 84 LEU A C 1
ATOM 710 O O . LEU A 1 84 ? -1.199 -6.171 8.635 1.00 90.81 84 LEU A O 1
ATOM 714 N N . ARG A 1 85 ? 0.736 -5.191 8.052 1.00 91.94 85 ARG A N 1
ATOM 715 C CA . ARG A 1 85 ? 1.369 -5.385 9.365 1.00 91.94 85 ARG A CA 1
ATOM 716 C C . ARG A 1 85 ? 0.647 -4.600 10.445 1.00 91.94 85 ARG A C 1
ATOM 718 O O . ARG A 1 85 ? 0.324 -5.162 11.479 1.00 91.94 85 ARG A O 1
ATOM 725 N N . VAL A 1 86 ? 0.360 -3.328 10.186 1.00 90.94 86 VAL A N 1
ATOM 726 C CA . VAL A 1 86 ? -0.346 -2.476 11.147 1.00 90.94 86 VAL A CA 1
ATOM 727 C C . VAL A 1 86 ? -1.736 -3.033 11.436 1.00 90.94 86 VAL A C 1
ATOM 729 O O . VAL A 1 86 ? -2.088 -3.191 12.598 1.00 90.94 86 VAL A O 1
ATOM 732 N N . VAL A 1 87 ? -2.498 -3.411 10.406 1.00 91.12 87 VAL A N 1
ATOM 733 C CA . VAL A 1 87 ? -3.819 -4.029 10.595 1.00 91.12 87 VAL A CA 1
ATOM 734 C C . VAL A 1 87 ? -3.710 -5.342 11.369 1.00 91.12 87 VAL A C 1
ATOM 736 O O . VAL A 1 87 ? -4.487 -5.550 12.290 1.00 91.12 87 VAL A O 1
ATOM 739 N N . SER A 1 88 ? -2.727 -6.190 11.058 1.00 92.75 88 SER A N 1
ATOM 740 C CA . SER A 1 88 ? -2.517 -7.463 11.757 1.00 92.75 88 SER A CA 1
ATOM 741 C C . SER A 1 88 ? -2.166 -7.297 13.238 1.00 92.75 88 SER A C 1
ATOM 743 O O . SER A 1 88 ? -2.497 -8.175 14.031 1.00 92.75 88 SER A O 1
ATOM 745 N N . GLU A 1 89 ? -1.479 -6.222 13.626 1.00 93.44 89 GLU A N 1
ATOM 746 C CA . GLU A 1 89 ? -1.256 -5.918 15.044 1.00 93.44 89 GLU A CA 1
ATOM 747 C C . GLU A 1 89 ? -2.526 -5.348 15.690 1.00 93.44 89 GLU A C 1
ATOM 749 O O . GLU A 1 89 ? -2.893 -5.750 16.791 1.00 93.44 89 GLU A O 1
ATOM 754 N N . LEU A 1 90 ? -3.267 -4.487 14.985 1.00 91.50 90 LEU A N 1
ATOM 755 C CA . LEU A 1 90 ? -4.536 -3.949 15.484 1.00 91.50 90 LEU A CA 1
ATOM 756 C C . LEU A 1 90 ? -5.588 -5.039 15.710 1.00 91.50 90 LEU A C 1
ATOM 758 O O . LEU A 1 90 ? -6.330 -4.942 16.679 1.00 91.50 90 LEU A O 1
ATOM 762 N N . THR A 1 91 ? -5.629 -6.087 14.881 1.00 91.00 91 THR A N 1
ATOM 763 C CA . THR A 1 91 ? -6.536 -7.234 15.073 1.00 91.00 91 THR A CA 1
ATOM 764 C C . THR A 1 91 ? -6.211 -8.057 16.319 1.00 91.00 91 THR A C 1
ATOM 766 O O . THR A 1 91 ? -7.063 -8.804 16.781 1.00 91.00 91 THR A O 1
ATOM 769 N N . LYS A 1 92 ? -4.992 -7.948 16.869 1.00 92.31 92 LYS A N 1
ATOM 770 C CA . LYS A 1 92 ? -4.633 -8.589 18.147 1.00 92.31 92 LYS A CA 1
ATOM 771 C C . LYS A 1 92 ? -5.060 -7.749 19.351 1.00 92.31 92 LYS A C 1
ATOM 773 O O . LYS A 1 92 ? -5.309 -8.303 20.413 1.00 92.31 92 LYS A O 1
ATOM 778 N N . ILE A 1 93 ? -5.105 -6.424 19.190 1.00 92.75 93 ILE A N 1
ATOM 779 C CA . ILE A 1 93 ? -5.440 -5.469 20.257 1.00 92.75 93 ILE A CA 1
ATOM 780 C C . ILE A 1 93 ? -6.956 -5.254 20.342 1.00 92.75 93 ILE A C 1
ATOM 782 O O . ILE A 1 93 ? -7.513 -5.181 21.434 1.00 92.75 93 ILE A O 1
ATOM 786 N N . TYR A 1 94 ? -7.625 -5.146 19.194 1.00 89.31 94 TYR A N 1
ATOM 787 C CA . TYR A 1 94 ? -9.054 -4.875 19.092 1.00 89.31 94 TYR A CA 1
ATOM 788 C C . TYR A 1 94 ? -9.785 -6.045 18.418 1.00 89.31 94 TYR A C 1
ATOM 790 O O . TYR A 1 94 ? -9.276 -6.583 17.431 1.00 89.31 94 TYR A O 1
ATOM 798 N N . PRO A 1 95 ? -11.006 -6.396 18.866 1.00 90.50 95 PRO A N 1
ATOM 799 C CA . PRO A 1 95 ? -11.841 -7.400 18.209 1.00 90.50 95 PRO A CA 1
ATOM 800 C C . PRO A 1 95 ? -12.443 -6.826 16.915 1.00 90.50 95 PRO A C 1
ATOM 802 O O . PRO A 1 95 ? -13.585 -6.372 16.876 1.00 90.50 95 PRO A O 1
ATOM 805 N N . ILE A 1 96 ? -11.643 -6.779 15.851 1.00 89.25 96 ILE A N 1
ATOM 806 C CA . ILE A 1 96 ? -12.048 -6.230 14.552 1.00 89.25 96 ILE A CA 1
ATOM 807 C C . ILE A 1 96 ? -12.933 -7.245 13.816 1.00 89.25 96 ILE A C 1
ATOM 809 O O . ILE A 1 96 ? -12.483 -8.344 13.507 1.00 89.25 96 ILE A O 1
ATOM 813 N N . THR A 1 97 ? -14.168 -6.854 13.485 1.00 88.75 97 THR A N 1
ATOM 814 C CA . THR A 1 97 ? -15.123 -7.679 12.716 1.00 88.75 97 THR A CA 1
ATOM 815 C C . THR A 1 97 ? -15.153 -7.325 11.230 1.00 88.75 97 THR A C 1
ATOM 817 O O . THR A 1 97 ? -15.223 -8.204 10.371 1.00 88.75 97 THR A O 1
ATOM 820 N N . ASP A 1 98 ? -15.067 -6.029 10.924 1.00 89.31 98 ASP A N 1
ATOM 821 C CA . ASP A 1 98 ? -15.272 -5.477 9.589 1.00 89.31 98 ASP A CA 1
ATOM 822 C C . ASP A 1 98 ? -14.167 -4.487 9.229 1.00 89.31 98 ASP A C 1
ATOM 824 O O . ASP A 1 98 ? -13.808 -3.599 10.005 1.00 89.31 98 ASP A O 1
ATOM 828 N N . ILE A 1 99 ? -13.663 -4.601 8.003 1.00 89.69 99 ILE A N 1
ATOM 829 C CA . ILE A 1 99 ? -12.657 -3.704 7.440 1.00 89.69 99 ILE A CA 1
ATOM 830 C C . ILE A 1 99 ? -13.266 -2.963 6.255 1.00 89.69 99 ILE A C 1
ATOM 832 O O . ILE A 1 99 ? -13.609 -3.552 5.233 1.00 89.69 99 ILE A O 1
ATOM 836 N N . TYR A 1 100 ? -13.340 -1.639 6.358 1.00 86.62 100 TYR A N 1
ATOM 837 C CA . TYR A 1 100 ? -13.833 -0.783 5.282 1.00 86.62 100 TYR A CA 1
ATOM 838 C C . TYR A 1 100 ? -12.673 -0.245 4.445 1.00 86.62 100 TYR A C 1
ATOM 840 O O . TYR A 1 100 ? -11.893 0.596 4.896 1.00 86.62 100 TYR A O 1
ATOM 848 N N . PHE A 1 101 ? -12.576 -0.699 3.196 1.00 84.50 101 PHE A N 1
ATOM 849 C CA . PHE A 1 101 ? -11.510 -0.315 2.275 1.00 84.50 101 PHE A CA 1
ATOM 850 C C . PHE A 1 101 ? -12.036 0.585 1.154 1.00 84.50 101 PHE A C 1
ATOM 852 O O . PHE A 1 101 ? -13.009 0.269 0.468 1.00 84.50 101 PHE A O 1
ATOM 859 N N . GLU A 1 102 ? -11.368 1.714 0.918 1.00 81.94 102 GLU A N 1
ATOM 860 C CA . GLU A 1 102 ? -11.748 2.623 -0.162 1.00 81.94 102 GLU A CA 1
ATOM 861 C C . GLU A 1 102 ? -11.132 2.185 -1.494 1.00 81.94 102 GLU A C 1
ATOM 863 O O . GLU A 1 102 ? -9.912 2.206 -1.690 1.00 81.94 102 GLU A O 1
ATOM 868 N N . TYR A 1 103 ? -11.992 1.786 -2.426 1.00 80.94 103 TYR A N 1
ATOM 869 C CA . TYR A 1 103 ? -11.592 1.333 -3.746 1.00 80.94 103 TYR A CA 1
ATOM 870 C C . TYR A 1 103 ? -11.603 2.491 -4.745 1.00 80.94 103 TYR A C 1
ATOM 872 O O . TYR A 1 103 ? -12.613 3.172 -4.942 1.00 80.94 103 TYR A O 1
ATOM 880 N N . ILE A 1 104 ? -10.469 2.701 -5.416 1.00 73.44 104 ILE A N 1
ATOM 881 C CA . ILE A 1 104 ? -10.308 3.773 -6.397 1.00 73.44 104 ILE A CA 1
ATOM 882 C C . ILE A 1 104 ? -10.444 3.156 -7.781 1.00 73.44 104 ILE A C 1
ATOM 884 O O . ILE A 1 104 ? -9.572 2.420 -8.244 1.00 73.44 104 ILE A O 1
ATOM 888 N N . LYS A 1 105 ? -11.514 3.519 -8.488 1.00 67.50 105 LYS A N 1
ATOM 889 C CA . LYS A 1 105 ? -11.645 3.218 -9.912 1.00 67.50 105 LYS A CA 1
ATOM 890 C C . LYS A 1 105 ? -10.884 4.288 -10.695 1.00 67.50 105 LYS A C 1
ATOM 892 O O . LYS A 1 105 ? -11.430 5.324 -11.055 1.00 67.50 105 LYS A O 1
ATOM 897 N N . ALA A 1 106 ? -9.584 4.073 -10.872 1.00 59.38 106 ALA A N 1
ATOM 898 C CA . ALA A 1 106 ? -8.764 4.958 -11.688 1.00 59.38 106 ALA A CA 1
ATOM 899 C C . ALA A 1 106 ? -9.046 4.657 -13.163 1.00 59.38 106 ALA A C 1
ATOM 901 O O . ALA A 1 106 ? -8.514 3.686 -13.701 1.00 59.38 106 ALA A O 1
ATOM 902 N N . ASP A 1 107 ? -9.876 5.477 -13.803 1.00 55.00 107 ASP A N 1
ATOM 903 C CA . ASP A 1 107 ? -10.044 5.423 -15.251 1.00 55.00 107 ASP A CA 1
ATOM 904 C C . ASP A 1 107 ? -8.801 6.047 -15.907 1.00 55.00 107 ASP A C 1
ATOM 906 O O . ASP A 1 107 ? -8.600 7.267 -15.918 1.00 55.00 107 ASP A O 1
ATOM 910 N N . ILE A 1 108 ? -7.871 5.189 -16.329 1.00 55.03 108 ILE A N 1
ATOM 911 C CA . ILE A 1 108 ? -6.527 5.603 -16.770 1.00 55.03 108 ILE A CA 1
ATOM 912 C C . ILE A 1 108 ? -6.599 6.367 -18.092 1.00 55.03 108 ILE A C 1
ATOM 914 O O . ILE A 1 108 ? -5.720 7.182 -18.373 1.00 55.03 108 ILE A O 1
ATOM 918 N N . ASP A 1 109 ? -7.653 6.148 -18.876 1.00 48.56 109 ASP A N 1
ATOM 919 C CA . ASP A 1 109 ? -7.804 6.755 -20.194 1.00 48.56 109 ASP A CA 1
ATOM 920 C C . ASP A 1 109 ? -8.330 8.194 -20.107 1.00 48.56 109 ASP A C 1
ATOM 922 O O . ASP A 1 109 ? -7.894 9.037 -20.883 1.00 48.56 109 ASP A O 1
ATOM 926 N N . LEU A 1 110 ? -9.155 8.513 -19.100 1.00 48.75 110 LEU A N 1
ATOM 927 C CA . LEU A 1 110 ? -9.611 9.885 -18.818 1.00 48.75 110 LEU A CA 1
ATOM 928 C C . LEU A 1 110 ? -8.577 10.711 -18.038 1.00 48.75 110 LEU A C 1
ATOM 930 O O . LEU A 1 110 ? -8.480 11.921 -18.214 1.00 48.75 110 LEU A O 1
ATOM 934 N N . THR A 1 111 ? -7.801 10.069 -17.157 1.00 46.72 111 THR A N 1
ATOM 935 C CA . THR A 1 111 ? -6.853 10.766 -16.264 1.00 46.72 111 THR A CA 1
ATOM 936 C C . THR A 1 111 ? -5.438 10.882 -16.822 1.00 46.72 111 THR A C 1
ATOM 938 O O . THR A 1 111 ? -4.627 11.644 -16.291 1.00 46.72 111 THR A O 1
ATOM 941 N N .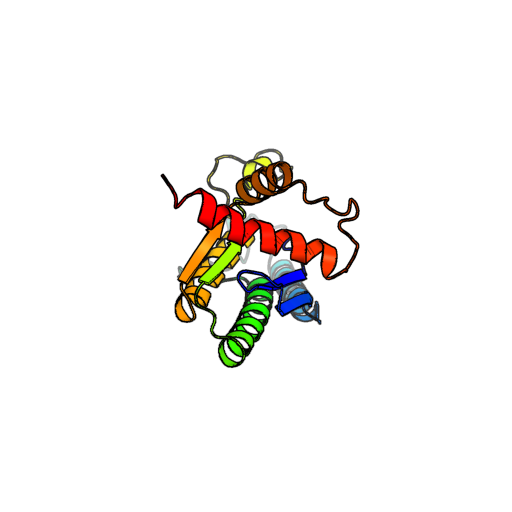 SER A 1 112 ? -5.100 10.140 -17.879 1.00 49.28 112 SER A N 1
ATOM 942 C CA . SER A 1 112 ? -3.816 10.308 -18.549 1.00 49.28 112 SER A CA 1
ATOM 943 C C . SER A 1 112 ? -3.941 11.375 -19.632 1.00 49.28 112 SER A C 1
ATOM 945 O O . SER A 1 112 ? -4.596 11.176 -20.645 1.00 49.28 112 SER A O 1
ATOM 947 N N . SER A 1 113 ? -3.241 12.498 -19.473 1.00 50.00 113 SER A N 1
ATOM 948 C CA . SER A 1 113 ? -3.099 13.564 -20.483 1.00 50.00 113 SER A CA 1
ATOM 949 C C . SER A 1 113 ? -2.344 13.101 -21.748 1.00 50.00 113 SER A C 1
ATOM 951 O O . SER A 1 113 ? -1.758 13.900 -22.478 1.00 50.00 113 SER A O 1
ATOM 953 N N . ARG A 1 114 ? -2.267 11.787 -21.992 1.00 54.78 114 ARG A N 1
ATOM 954 C CA . ARG A 1 114 ? -1.556 11.186 -23.114 1.00 54.78 114 ARG A CA 1
ATOM 955 C C . ARG A 1 114 ? -2.427 11.319 -24.356 1.00 54.78 114 ARG A C 1
ATOM 957 O O . ARG A 1 114 ? -3.391 10.575 -24.519 1.00 54.78 114 ARG A O 1
ATOM 964 N N . LYS A 1 115 ? -2.043 12.226 -25.261 1.00 43.06 115 LYS A N 1
ATOM 965 C CA . LYS A 1 115 ? -2.570 12.270 -26.634 1.00 43.06 115 LYS A CA 1
ATOM 966 C C . LYS A 1 115 ? -2.511 10.856 -27.239 1.00 43.06 115 LYS A C 1
ATOM 968 O O . LYS A 1 115 ? -1.422 10.332 -27.460 1.00 43.06 115 LYS A O 1
ATOM 973 N N . GLY A 1 116 ? -3.674 10.235 -27.459 1.00 51.72 116 GLY A N 1
ATOM 974 C CA . GLY A 1 116 ? -3.803 8.931 -28.122 1.00 51.72 116 GLY A CA 1
ATOM 975 C C . GLY A 1 116 ? -4.099 7.715 -27.234 1.00 51.72 116 GLY A C 1
ATOM 976 O O . GLY A 1 116 ? -3.931 6.593 -27.713 1.00 51.72 116 GLY A O 1
ATOM 977 N N . ALA A 1 117 ? -4.534 7.882 -25.977 1.00 53.12 117 ALA A N 1
ATOM 978 C CA . ALA A 1 117 ? -5.038 6.763 -25.172 1.00 53.12 117 ALA A CA 1
ATOM 979 C C . ALA A 1 117 ? -6.278 6.132 -25.843 1.00 53.12 117 ALA A C 1
ATOM 981 O O . ALA A 1 117 ? -7.375 6.683 -25.813 1.00 53.12 117 ALA A O 1
ATOM 982 N N . LYS A 1 118 ? -6.085 4.994 -26.522 1.00 49.34 118 LYS A N 1
ATOM 983 C CA . LYS A 1 118 ? -7.157 4.242 -27.182 1.00 49.34 118 LYS A CA 1
ATOM 984 C C . LYS A 1 118 ? -7.641 3.109 -26.268 1.00 49.34 118 LYS A C 1
ATOM 986 O O . LYS A 1 118 ? -6.902 2.169 -25.983 1.00 49.34 118 LYS A O 1
ATOM 991 N N . SER A 1 119 ? -8.933 3.179 -25.943 1.00 50.97 119 SER A N 1
ATOM 992 C CA . SER A 1 119 ? -9.778 2.191 -25.250 1.00 50.97 119 SER A CA 1
ATOM 993 C C . SER A 1 119 ? -9.714 2.178 -23.722 1.00 50.97 119 SER A C 1
ATOM 995 O O . SER A 1 119 ? -8.621 2.098 -23.182 1.00 50.97 119 SER A O 1
ATOM 997 N N . ARG A 1 120 ? -10.911 2.098 -23.100 1.00 50.25 120 ARG A N 1
ATOM 998 C CA . ARG A 1 120 ? -11.286 1.870 -21.674 1.00 50.25 120 ARG A CA 1
ATOM 999 C C . ARG A 1 120 ? -10.619 0.660 -20.976 1.00 50.25 120 ARG A C 1
ATOM 1001 O O . ARG A 1 120 ? -11.117 0.158 -19.971 1.00 50.25 120 ARG A O 1
ATOM 1008 N N . LYS A 1 121 ? -9.543 0.109 -21.538 1.00 55.22 121 LYS A N 1
ATOM 1009 C CA . LYS A 1 121 ? -8.813 -1.082 -21.069 1.00 55.22 121 LYS A CA 1
ATOM 1010 C C . LYS A 1 121 ? -7.448 -0.701 -20.490 1.00 55.22 121 LYS A C 1
ATOM 1012 O O . LYS A 1 121 ? -6.480 -1.455 -20.605 1.00 55.22 121 LYS A O 1
ATOM 1017 N N . GLY A 1 122 ? -7.343 0.477 -19.881 1.00 57.12 122 GLY A N 1
ATOM 1018 C CA . GLY A 1 122 ? -6.140 0.880 -19.172 1.00 57.12 122 GLY A CA 1
ATOM 1019 C C . GLY A 1 122 ? -5.791 -0.065 -18.011 1.00 57.12 122 GLY A C 1
ATOM 1020 O O . GLY A 1 122 ? -6.645 -0.512 -17.248 1.00 57.12 122 GLY A O 1
ATOM 1021 N N . PHE A 1 123 ? -4.493 -0.307 -17.814 1.00 65.50 123 PHE A N 1
ATOM 1022 C CA . PHE A 1 123 ? -3.949 -0.964 -16.620 1.00 65.50 123 PHE A CA 1
ATOM 1023 C C . PHE A 1 123 ? -3.535 0.075 -15.564 1.00 65.50 123 PHE A C 1
ATOM 1025 O O . PHE A 1 123 ? -2.608 0.856 -15.801 1.00 65.50 123 PHE A O 1
ATOM 1032 N N . SER A 1 124 ? -4.178 0.079 -14.389 1.00 74.31 124 SER A N 1
ATOM 1033 C CA . SER A 1 124 ? -3.773 0.929 -13.258 1.00 74.31 124 SER A CA 1
ATOM 1034 C C . SER A 1 124 ? -2.967 0.116 -12.245 1.00 74.31 124 SER A C 1
ATOM 1036 O O . SER A 1 124 ? -3.519 -0.779 -11.600 1.00 74.31 124 SER A O 1
ATOM 1038 N N . PRO A 1 125 ? -1.685 0.458 -12.010 1.00 73.38 125 PRO A N 1
ATOM 1039 C CA . PRO A 1 125 ? -0.904 -0.142 -10.930 1.00 73.38 125 PRO A CA 1
ATOM 1040 C C . PRO A 1 125 ? -1.557 0.028 -9.549 1.00 73.38 125 PRO A C 1
ATOM 1042 O O . PRO A 1 125 ? -1.359 -0.806 -8.670 1.00 73.38 125 PRO A O 1
ATOM 1045 N N . VAL A 1 126 ? -2.344 1.096 -9.366 1.00 76.38 126 VAL A N 1
ATOM 1046 C CA . VAL A 1 126 ? -3.064 1.389 -8.119 1.00 76.38 126 VAL A CA 1
ATOM 1047 C C . VAL A 1 126 ? -4.141 0.338 -7.876 1.00 76.38 126 VAL A C 1
ATOM 1049 O O . VAL A 1 126 ? -4.169 -0.257 -6.803 1.00 76.38 126 VAL A O 1
ATOM 1052 N N . MET A 1 127 ? -4.970 0.064 -8.888 1.00 81.12 127 MET A N 1
ATOM 1053 C CA . MET A 1 127 ? -6.080 -0.890 -8.788 1.00 81.12 127 MET A CA 1
ATOM 1054 C C . MET A 1 127 ? -5.582 -2.316 -8.551 1.00 81.12 127 MET A C 1
ATOM 1056 O O . MET A 1 127 ? -6.157 -3.041 -7.745 1.00 81.12 127 MET A O 1
ATOM 1060 N N . VAL A 1 128 ? -4.472 -2.705 -9.189 1.00 82.38 128 VAL A N 1
ATOM 1061 C CA . VAL A 1 128 ? -3.825 -4.004 -8.932 1.00 82.38 128 VAL A CA 1
ATOM 1062 C C . VAL A 1 128 ? -3.344 -4.100 -7.486 1.00 82.38 128 VAL A C 1
ATOM 1064 O O . VAL A 1 128 ? -3.545 -5.122 -6.838 1.00 82.38 128 VAL A O 1
ATOM 1067 N N . GLY A 1 129 ? -2.745 -3.028 -6.961 1.00 84.19 129 GLY A N 1
ATOM 1068 C CA . GLY A 1 129 ? -2.334 -2.972 -5.560 1.00 84.19 129 GLY A CA 1
ATOM 1069 C C . GLY A 1 129 ? -3.499 -2.985 -4.576 1.00 84.19 129 GLY A C 1
ATOM 1070 O O . GLY A 1 129 ? -3.355 -3.555 -3.503 1.00 84.19 129 GLY A O 1
ATOM 1071 N N . GLN A 1 130 ? -4.635 -2.375 -4.919 1.00 85.44 130 GLN A N 1
ATOM 1072 C CA . GLN A 1 130 ? -5.848 -2.421 -4.098 1.00 85.44 130 GLN A CA 1
ATOM 1073 C C . GLN A 1 130 ? -6.469 -3.816 -4.095 1.00 85.44 130 GLN A C 1
ATOM 1075 O O . GLN A 1 130 ? -6.780 -4.321 -3.027 1.00 85.44 130 GLN A O 1
ATOM 1080 N N . LYS A 1 131 ? -6.583 -4.465 -5.261 1.00 87.88 131 LYS A N 1
ATOM 1081 C CA . LYS A 1 131 ? -7.108 -5.834 -5.352 1.00 87.88 131 LYS A CA 1
ATOM 1082 C C . LYS A 1 131 ? -6.269 -6.808 -4.525 1.00 87.88 131 LYS A C 1
ATOM 1084 O O . LYS A 1 131 ? -6.820 -7.549 -3.724 1.00 87.88 131 LYS A O 1
ATOM 1089 N N . TRP A 1 132 ? -4.943 -6.731 -4.659 1.00 89.25 132 TRP A N 1
ATOM 1090 C CA . TRP A 1 132 ? -4.036 -7.540 -3.846 1.00 89.25 132 TRP A CA 1
ATOM 1091 C C . TRP A 1 132 ? -4.201 -7.259 -2.347 1.00 89.25 132 TRP A C 1
ATOM 1093 O O . TRP A 1 132 ? -4.232 -8.189 -1.558 1.00 89.25 132 TRP A O 1
ATOM 1103 N N . ALA A 1 133 ? -4.340 -5.993 -1.940 1.00 89.12 133 ALA A N 1
ATOM 1104 C CA . ALA A 1 133 ? -4.543 -5.653 -0.532 1.00 89.12 133 ALA A CA 1
ATOM 1105 C C . ALA A 1 133 ? -5.863 -6.213 0.020 1.00 89.12 133 ALA A C 1
ATOM 1107 O O . ALA A 1 133 ? -5.868 -6.762 1.115 1.00 89.12 133 ALA A O 1
ATOM 1108 N N . ILE A 1 134 ? -6.952 -6.126 -0.748 1.00 90.19 134 ILE A N 1
ATOM 1109 C CA . ILE A 1 134 ? -8.262 -6.676 -0.370 1.00 90.19 134 ILE A CA 1
ATOM 1110 C C . ILE A 1 134 ? -8.177 -8.193 -0.182 1.00 90.19 134 ILE A C 1
ATOM 1112 O O . ILE A 1 134 ? -8.637 -8.687 0.838 1.00 90.19 134 ILE A O 1
ATOM 1116 N N . GLU A 1 135 ? -7.528 -8.910 -1.107 1.00 91.56 135 GLU A N 1
ATOM 1117 C CA . GLU A 1 135 ? -7.316 -10.366 -1.008 1.00 91.56 135 GLU A CA 1
ATOM 1118 C C . GLU A 1 135 ? -6.514 -10.780 0.238 1.00 91.56 135 GLU A C 1
ATOM 1120 O O . GLU A 1 135 ? -6.650 -11.900 0.718 1.00 91.56 135 GLU A O 1
ATOM 1125 N N . GLN A 1 136 ? -5.633 -9.914 0.747 1.00 91.81 136 GLN A N 1
ATOM 1126 C CA . GLN A 1 136 ? -4.879 -10.184 1.975 1.00 91.81 136 GLN A CA 1
ATOM 1127 C C . GLN A 1 136 ? -5.672 -9.795 3.227 1.00 91.81 136 GLN A C 1
ATOM 1129 O O . GLN A 1 136 ? -5.674 -10.537 4.201 1.00 91.81 136 GLN A O 1
ATOM 1134 N N . LEU A 1 137 ? -6.376 -8.660 3.206 1.00 91.25 137 LEU A N 1
ATOM 1135 C CA . LEU A 1 137 ? -7.198 -8.202 4.330 1.00 91.25 137 LEU A CA 1
ATOM 1136 C C . LEU A 1 137 ? -8.402 -9.117 4.578 1.00 91.25 137 LEU A C 1
ATOM 1138 O O . LEU A 1 137 ? -8.784 -9.303 5.729 1.00 91.25 137 LEU A O 1
ATOM 1142 N N . SER A 1 138 ? -8.955 -9.737 3.530 1.00 92.12 138 SER A N 1
ATOM 1143 C CA . SER A 1 138 ? -10.070 -10.686 3.647 1.00 92.12 138 SER A CA 1
ATOM 1144 C C . SER A 1 138 ? -9.716 -11.953 4.422 1.00 92.12 138 SER A C 1
ATOM 1146 O O . SER A 1 138 ? -10.606 -12.714 4.778 1.00 92.12 138 SER A O 1
ATOM 1148 N N . GLN A 1 139 ? -8.427 -12.204 4.661 1.00 92.50 139 GLN A N 1
ATOM 1149 C CA . GLN A 1 139 ? -7.968 -13.302 5.513 1.00 92.50 139 GLN A CA 1
ATOM 1150 C C . GLN A 1 139 ? -8.061 -12.957 7.006 1.00 92.50 139 GLN A C 1
ATOM 1152 O O . GLN A 1 139 ? -8.006 -13.860 7.832 1.00 92.50 139 GLN A O 1
ATOM 1157 N N . LEU A 1 140 ? -8.166 -11.668 7.350 1.00 89.44 140 LEU A N 1
ATOM 1158 C CA . LEU A 1 140 ? -8.199 -11.188 8.733 1.00 89.44 140 LEU A CA 1
ATOM 1159 C C . LEU A 1 140 ? -9.625 -10.904 9.213 1.00 89.44 140 LEU A C 1
ATOM 1161 O O . LEU A 1 140 ? -9.954 -11.214 10.351 1.00 89.44 140 LEU A O 1
ATOM 1165 N N . ALA A 1 141 ? -10.456 -10.294 8.366 1.00 90.19 141 ALA A N 1
ATOM 1166 C CA . ALA A 1 141 ? -11.828 -9.917 8.697 1.00 90.19 141 ALA A CA 1
ATOM 1167 C C . ALA A 1 141 ? -12.660 -9.709 7.421 1.00 90.19 141 ALA A C 1
ATOM 1169 O O . ALA A 1 141 ? -12.123 -9.694 6.308 1.00 90.19 141 ALA A O 1
ATOM 1170 N N . THR A 1 142 ? -13.968 -9.498 7.569 1.00 91.56 142 THR A N 1
ATOM 1171 C CA . THR A 1 142 ? -14.857 -9.214 6.435 1.00 91.56 142 THR A CA 1
ATOM 1172 C C . THR A 1 142 ? -14.508 -7.857 5.823 1.00 91.56 142 THR A C 1
ATOM 1174 O O . THR A 1 142 ? -14.554 -6.828 6.498 1.00 91.56 142 THR A O 1
ATOM 1177 N N . VAL A 1 143 ? -14.140 -7.832 4.537 1.00 91.81 143 VAL A N 1
ATOM 1178 C CA . VAL A 1 143 ? -13.724 -6.598 3.851 1.00 91.81 143 VAL A CA 1
ATOM 1179 C C . VAL A 1 143 ? -14.858 -6.035 3.005 1.00 91.81 143 VAL A C 1
ATOM 1181 O O . VAL A 1 143 ? -15.290 -6.650 2.032 1.00 91.81 143 VAL A O 1
ATOM 1184 N N . HIS A 1 144 ? -15.258 -4.804 3.307 1.00 87.69 144 HIS A N 1
ATOM 1185 C CA . HIS A 1 144 ? -16.242 -4.044 2.544 1.00 87.69 144 HIS A CA 1
ATOM 1186 C C . HIS A 1 144 ? -15.548 -2.993 1.686 1.00 87.69 144 HIS A C 1
ATOM 1188 O O . HIS A 1 144 ? -14.852 -2.109 2.194 1.00 87.69 144 HIS A O 1
ATOM 1194 N N . THR A 1 145 ? -15.752 -3.044 0.371 1.00 85.56 145 THR A N 1
ATOM 1195 C CA . THR A 1 145 ? -15.214 -2.028 -0.540 1.00 85.56 145 THR A CA 1
ATOM 1196 C C . THR A 1 145 ? -16.202 -0.887 -0.735 1.00 85.56 145 THR A C 1
ATOM 1198 O O . THR A 1 145 ? -17.338 -1.117 -1.148 1.00 85.56 145 THR A O 1
ATOM 1201 N N . ARG A 1 146 ? -15.765 0.354 -0.512 1.00 81.19 146 ARG A N 1
ATOM 1202 C CA . ARG A 1 146 ? -16.556 1.567 -0.779 1.00 81.19 146 ARG A CA 1
ATOM 1203 C C . ARG A 1 146 ? -15.869 2.438 -1.819 1.00 81.19 146 ARG A C 1
ATOM 1205 O O . ARG A 1 146 ? -14.644 2.536 -1.838 1.00 81.19 146 ARG A O 1
ATOM 1212 N N . PHE A 1 147 ? -16.645 3.090 -2.678 1.00 77.00 147 PHE A N 1
ATOM 1213 C CA . PHE A 1 147 ? -16.102 4.041 -3.648 1.00 77.00 147 PHE A CA 1
ATOM 1214 C C . PHE A 1 147 ? -16.055 5.456 -3.061 1.00 77.00 147 PHE A C 1
ATOM 1216 O O . PHE A 1 147 ? -16.956 5.855 -2.324 1.00 77.00 147 PHE A O 1
ATOM 1223 N N . GLY A 1 148 ? -15.054 6.250 -3.450 1.00 65.50 148 GLY A N 1
ATOM 1224 C CA . GLY A 1 148 ? -14.876 7.620 -2.941 1.00 65.50 148 GLY A CA 1
ATOM 1225 C C . GLY A 1 148 ? -16.059 8.572 -3.198 1.00 65.50 148 GLY A C 1
ATOM 1226 O O . GLY A 1 148 ? -16.268 9.528 -2.457 1.00 65.50 148 GLY A O 1
ATOM 1227 N N . TRP A 1 149 ? -16.880 8.315 -4.223 1.00 64.56 149 TRP A N 1
ATOM 1228 C CA . TRP A 1 149 ? -18.094 9.107 -4.466 1.00 64.56 149 TRP A CA 1
ATOM 1229 C C . TRP A 1 149 ? -19.213 8.784 -3.461 1.00 64.56 149 TRP A C 1
ATOM 1231 O O . TRP A 1 149 ? -19.945 9.684 -3.056 1.00 64.56 149 TRP A O 1
ATOM 1241 N N . GLN A 1 150 ? -19.307 7.532 -2.998 1.00 63.50 150 GLN A N 1
ATOM 1242 C CA . GLN A 1 150 ? -20.296 7.112 -1.998 1.00 63.50 150 GLN A CA 1
ATOM 1243 C C . GLN A 1 150 ? -19.990 7.750 -0.640 1.00 63.50 150 GLN A C 1
ATOM 1245 O O . GLN A 1 150 ? -20.882 8.282 0.016 1.00 63.50 150 GLN A O 1
ATOM 1250 N N . THR A 1 151 ? -18.712 7.776 -0.254 1.00 60.41 151 THR A N 1
ATOM 1251 C CA . THR A 1 151 ? -18.259 8.401 0.998 1.00 60.41 151 THR A CA 1
ATOM 1252 C C . THR A 1 151 ? -18.389 9.924 0.964 1.00 60.41 151 THR A C 1
ATOM 1254 O O . THR A 1 151 ? -18.708 10.533 1.984 1.00 60.41 151 THR A O 1
ATOM 1257 N N . SER A 1 152 ? -18.203 10.556 -0.201 1.00 56.78 152 SER A N 1
ATOM 1258 C CA . SER A 1 152 ? -18.418 11.999 -0.359 1.00 56.78 152 SER A CA 1
ATOM 1259 C C . SER A 1 152 ? -19.889 12.402 -0.240 1.00 56.78 152 SER A C 1
ATOM 1261 O O . SER A 1 152 ? -20.167 13.467 0.310 1.00 56.78 152 SER A O 1
ATOM 1263 N N . ASN A 1 153 ? -20.820 11.599 -0.763 1.00 58.81 153 ASN A N 1
ATOM 1264 C CA . ASN A 1 153 ? -22.253 11.887 -0.657 1.00 58.81 153 ASN A CA 1
ATOM 1265 C C . ASN A 1 153 ? -22.734 11.740 0.786 1.00 58.81 153 ASN A C 1
ATOM 1267 O O . ASN A 1 153 ? -23.450 12.607 1.283 1.00 58.81 153 ASN A O 1
ATOM 1271 N N . LEU A 1 154 ? -22.258 10.705 1.483 1.00 58.09 154 LEU A N 1
ATOM 1272 C CA . LEU A 1 154 ? -22.609 10.496 2.880 1.00 58.09 154 LEU A CA 1
ATOM 1273 C C . LEU A 1 154 ? -22.063 11.607 3.789 1.00 58.09 154 LEU A C 1
ATOM 1275 O O . LEU A 1 154 ? -22.786 12.100 4.642 1.00 58.09 154 LEU A O 1
ATOM 1279 N N . ARG A 1 155 ? -20.831 12.089 3.567 1.00 59.75 155 ARG A N 1
ATOM 1280 C CA . ARG A 1 155 ? -20.287 13.228 4.337 1.00 59.75 155 ARG A CA 1
ATOM 1281 C C . ARG A 1 155 ? -21.089 14.508 4.179 1.00 59.75 155 ARG A C 1
ATOM 1283 O O . ARG A 1 155 ? -21.260 15.230 5.154 1.00 59.75 155 ARG A O 1
ATOM 1290 N N . LYS A 1 156 ? -21.568 14.792 2.964 1.00 59.38 156 LYS A N 1
ATOM 1291 C CA . LYS A 1 156 ? -22.434 15.953 2.716 1.00 59.38 156 LYS A CA 1
ATOM 1292 C C . LYS A 1 156 ? -23.757 15.819 3.463 1.00 59.38 156 LYS A C 1
ATOM 1294 O O . LYS A 1 156 ? -24.231 16.802 4.018 1.00 59.38 156 LYS A O 1
ATOM 1299 N N . HIS A 1 157 ? -24.314 14.610 3.498 1.00 55.97 157 HIS A N 1
ATOM 1300 C CA . HIS A 1 157 ? -25.540 14.323 4.235 1.00 55.97 157 HIS A CA 1
ATOM 1301 C C . HIS A 1 157 ? -25.342 14.462 5.755 1.00 55.97 157 HIS A C 1
ATOM 1303 O O . HIS A 1 157 ? -26.148 15.099 6.421 1.00 55.97 157 HIS A O 1
ATOM 1309 N N . LEU A 1 158 ? -24.212 13.973 6.274 1.00 54.12 158 LEU A N 1
ATOM 1310 C CA . LEU A 1 158 ? -23.835 14.022 7.693 1.00 54.12 158 LEU A CA 1
ATOM 1311 C C . LEU A 1 158 ? -23.227 15.367 8.143 1.00 54.12 158 LEU A C 1
ATOM 1313 O O . LEU A 1 158 ? -22.816 15.495 9.290 1.00 54.12 158 LEU A O 1
ATOM 1317 N N . ARG A 1 159 ? -23.138 16.370 7.253 1.00 56.25 159 ARG A N 1
ATOM 1318 C CA . ARG A 1 159 ? -22.554 17.707 7.513 1.00 56.25 159 ARG A CA 1
ATOM 1319 C C . ARG A 1 159 ? -21.148 17.681 8.137 1.00 56.25 159 ARG A C 1
ATOM 1321 O O . ARG A 1 159 ? -20.769 18.591 8.868 1.00 56.25 159 ARG A O 1
ATOM 1328 N N . LEU A 1 160 ? -20.349 16.664 7.820 1.00 54.91 160 LEU A N 1
ATOM 1329 C CA . LEU A 1 160 ? -18.974 16.564 8.310 1.00 54.91 160 LEU A CA 1
ATOM 1330 C C . LEU A 1 160 ? -18.060 17.444 7.449 1.00 54.91 160 LEU A C 1
ATOM 1332 O O . LEU A 1 160 ? -17.794 17.127 6.283 1.00 54.91 160 LEU A O 1
ATOM 1336 N N . GLU A 1 161 ? -17.588 18.559 8.011 1.00 45.94 161 GLU A N 1
ATOM 1337 C CA . GLU A 1 161 ? -16.674 19.469 7.321 1.00 45.94 161 GLU A CA 1
ATOM 1338 C C . GLU A 1 161 ? -15.325 18.799 7.035 1.00 45.94 161 GLU A C 1
ATOM 1340 O O . GLU A 1 161 ? -14.741 18.095 7.864 1.00 45.94 161 GLU A O 1
ATOM 1345 N N . LYS A 1 162 ? -14.819 19.022 5.820 1.00 48.84 162 LYS A N 1
ATOM 1346 C CA . LYS A 1 162 ? -13.489 18.580 5.407 1.00 48.84 162 LYS A CA 1
ATOM 1347 C C . LYS A 1 162 ? -12.523 19.750 5.529 1.00 48.84 162 LYS A C 1
ATOM 1349 O O . LYS A 1 162 ? -12.808 20.819 4.984 1.00 48.84 162 LYS A O 1
ATOM 1354 N N . SER A 1 163 ? -11.350 19.533 6.127 1.00 47.22 163 SER A N 1
ATOM 1355 C CA . SER A 1 163 ? -10.275 20.521 6.038 1.00 47.22 163 SER A CA 1
ATOM 1356 C C . SER A 1 163 ? -9.921 20.749 4.560 1.00 47.22 163 SER A C 1
ATOM 1358 O O . SER A 1 163 ? -9.756 19.819 3.761 1.00 47.22 163 SER A O 1
ATOM 1360 N N . LYS A 1 164 ? -9.874 22.019 4.145 1.00 42.00 164 LYS A N 1
ATOM 1361 C CA . LYS A 1 164 ? -9.610 22.397 2.745 1.00 42.00 164 LYS A CA 1
ATOM 1362 C C . LYS A 1 164 ? -8.177 22.053 2.315 1.00 42.00 164 LYS A C 1
ATOM 1364 O O . LYS A 1 164 ? -7.899 21.992 1.116 1.00 42.00 164 LYS A O 1
ATOM 1369 N N . ASN A 1 165 ? -7.283 21.778 3.267 1.00 45.25 165 ASN A N 1
ATOM 1370 C CA . ASN A 1 165 ? -5.866 21.571 3.022 1.00 45.25 165 ASN A CA 1
ATOM 1371 C C . ASN A 1 165 ? -5.494 20.076 2.986 1.00 45.25 165 ASN A C 1
ATOM 1373 O O . ASN A 1 165 ? -5.377 19.411 4.006 1.00 45.25 165 ASN A O 1
ATOM 1377 N N . LYS A 1 166 ? -5.273 19.534 1.780 1.00 45.72 166 LYS A N 1
ATOM 1378 C CA . LYS A 1 166 ? -4.869 18.124 1.568 1.00 45.72 166 LYS A CA 1
ATOM 1379 C C . LYS A 1 166 ? -3.426 17.815 2.005 1.00 45.72 166 LYS A C 1
ATOM 1381 O O . LYS A 1 166 ? -3.021 16.660 1.910 1.00 45.72 166 LYS A O 1
ATOM 1386 N N . ALA A 1 167 ? -2.651 18.833 2.380 1.00 44.62 167 ALA A N 1
ATOM 1387 C CA . ALA A 1 167 ? -1.264 18.709 2.832 1.00 44.62 167 ALA A CA 1
ATOM 1388 C C . ALA A 1 167 ? -1.131 18.680 4.364 1.00 44.62 167 ALA A C 1
ATOM 1390 O O . ALA A 1 167 ? -0.031 18.500 4.878 1.00 44.62 167 ALA A O 1
ATOM 1391 N N . GLU A 1 168 ? -2.235 18.866 5.085 1.00 43.38 168 GLU A N 1
ATOM 1392 C CA . GLU A 1 168 ? -2.252 18.856 6.539 1.00 43.38 168 GLU A CA 1
ATOM 1393 C C . GLU A 1 168 ? -2.169 17.401 7.020 1.00 43.38 168 GLU A C 1
ATOM 1395 O O . GLU A 1 168 ? -3.094 16.613 6.835 1.00 43.38 168 GLU A O 1
ATOM 1400 N N . GLN A 1 169 ? -1.019 17.016 7.575 1.00 50.03 169 GLN A N 1
ATOM 1401 C CA . GLN A 1 169 ? -0.764 15.678 8.118 1.00 50.03 169 GLN A CA 1
ATOM 1402 C C . GLN A 1 169 ? -1.410 15.528 9.504 1.00 50.03 169 GLN A C 1
ATOM 1404 O O . GLN A 1 169 ? -0.737 15.210 10.481 1.00 50.03 169 GLN A O 1
ATOM 1409 N N . SER A 1 170 ? -2.709 15.810 9.612 1.00 46.66 170 SER A N 1
ATOM 1410 C CA . SER A 1 170 ? -3.427 15.765 10.884 1.00 46.66 170 SER A CA 1
ATOM 1411 C C . SER A 1 170 ? -4.284 14.489 10.982 1.00 46.66 170 SER A C 1
ATOM 1413 O O . SER A 1 170 ? -4.942 14.100 10.008 1.00 46.66 170 SER A O 1
ATOM 1415 N N . PRO A 1 171 ? -4.310 13.790 12.130 1.00 47.94 171 PRO A N 1
ATOM 1416 C CA . PRO A 1 171 ? -5.187 12.636 12.329 1.00 47.94 171 PRO A CA 1
ATOM 1417 C C . PRO A 1 171 ? -6.679 12.975 12.169 1.00 47.94 171 PRO A C 1
ATOM 1419 O O . PRO A 1 171 ? -7.473 12.100 11.815 1.00 47.94 171 PRO A O 1
ATOM 1422 N N . GLU A 1 172 ? -7.083 14.228 12.414 1.00 46.97 172 GLU A N 1
ATOM 1423 C CA . GLU A 1 172 ? -8.475 14.684 12.311 1.00 46.97 172 GLU A CA 1
ATOM 1424 C C . GLU A 1 172 ? -8.999 14.640 10.870 1.00 46.97 172 GLU A C 1
ATOM 1426 O O . GLU A 1 172 ? -10.105 14.152 10.624 1.00 46.97 172 GLU A O 1
ATOM 1431 N N . SER A 1 173 ? -8.186 15.068 9.902 1.00 45.12 173 SER A N 1
ATOM 1432 C CA . SER A 1 173 ? -8.581 15.171 8.491 1.00 45.12 173 SER A CA 1
ATOM 1433 C C . SER A 1 173 ? -8.702 13.812 7.780 1.00 45.12 173 SER A C 1
ATOM 1435 O O . SER A 1 173 ? -9.411 13.697 6.778 1.00 45.12 173 SER A O 1
ATOM 1437 N N . HIS A 1 174 ? -8.106 12.751 8.335 1.00 49.84 174 HIS A N 1
ATOM 1438 C CA . HIS A 1 174 ? -8.261 11.368 7.862 1.00 49.84 174 HIS A CA 1
ATOM 1439 C C . HIS A 1 174 ? -9.285 10.537 8.649 1.00 49.84 174 HIS A C 1
ATOM 1441 O O . HIS A 1 174 ? -9.722 9.489 8.171 1.00 49.84 174 HIS A O 1
ATOM 1447 N N . ALA A 1 175 ? -9.695 10.990 9.832 1.00 45.16 175 ALA A N 1
ATOM 1448 C CA . ALA A 1 175 ? -10.586 10.235 10.701 1.00 45.16 175 ALA A CA 1
ATOM 1449 C C . ALA A 1 175 ? -12.075 10.472 10.474 1.00 45.16 175 ALA A C 1
ATOM 1451 O O . ALA A 1 175 ? -12.847 9.517 10.548 1.00 45.16 175 ALA A O 1
ATOM 1452 N N . ASN A 1 176 ? -12.480 11.699 10.134 1.00 48.09 176 ASN A N 1
ATOM 1453 C CA . ASN A 1 176 ? -13.866 11.972 9.725 1.00 48.09 176 ASN A CA 1
ATOM 1454 C C . ASN A 1 176 ? -14.231 11.156 8.469 1.00 48.09 176 ASN A C 1
ATOM 1456 O O . ASN A 1 176 ? -15.367 10.717 8.287 1.00 48.09 176 ASN A O 1
ATOM 1460 N N . ASP A 1 177 ? -13.225 10.864 7.639 1.00 47.78 177 ASP A N 1
ATOM 1461 C CA . ASP A 1 177 ? -13.334 9.989 6.477 1.00 47.78 177 ASP A CA 1
ATOM 1462 C C . ASP A 1 177 ? -13.620 8.524 6.846 1.00 47.78 177 ASP A C 1
ATOM 1464 O O . ASP A 1 177 ? -14.198 7.816 6.021 1.00 47.78 177 ASP A O 1
ATOM 1468 N N . GLY A 1 178 ? -13.225 8.077 8.044 1.00 50.38 178 GLY A N 1
ATOM 1469 C CA . GLY A 1 178 ? -13.507 6.748 8.597 1.00 50.38 178 GLY A CA 1
ATOM 1470 C C . GLY A 1 178 ? -14.931 6.617 9.139 1.00 50.38 178 GLY A C 1
ATOM 1471 O O . GLY A 1 178 ? -15.617 5.658 8.794 1.00 50.38 178 GLY A O 1
ATOM 1472 N N . ILE A 1 179 ? -15.413 7.627 9.873 1.00 51.44 179 ILE A N 1
ATOM 1473 C CA . ILE A 1 179 ? -16.777 7.665 10.440 1.00 51.44 179 ILE A CA 1
ATOM 1474 C C . ILE A 1 179 ? -17.830 7.567 9.331 1.00 51.44 179 ILE A C 1
ATOM 1476 O O . ILE A 1 179 ? -18.702 6.696 9.358 1.00 51.44 179 ILE A O 1
ATOM 1480 N N . ALA A 1 180 ? -17.654 8.348 8.261 1.00 50.03 180 ALA A N 1
ATOM 1481 C CA . ALA A 1 180 ? -18.519 8.291 7.086 1.00 50.03 180 ALA A CA 1
ATOM 1482 C C . ALA A 1 180 ? -18.451 6.954 6.311 1.00 50.03 180 ALA A C 1
ATOM 1484 O O . ALA A 1 180 ? -19.276 6.706 5.436 1.00 50.03 180 ALA A O 1
ATOM 1485 N N . LYS A 1 181 ? -17.468 6.079 6.560 1.00 52.72 181 LYS A N 1
ATOM 1486 C CA . LYS A 1 181 ? -17.420 4.751 5.916 1.00 52.72 181 LYS A CA 1
ATOM 1487 C C . LYS A 1 181 ? -18.310 3.739 6.636 1.00 52.72 181 LYS A C 1
ATOM 1489 O O . LYS A 1 181 ? -18.881 2.884 5.959 1.00 52.72 181 LYS A O 1
ATOM 1494 N N . ARG A 1 182 ? -18.450 3.859 7.962 1.00 49.50 182 ARG A N 1
ATOM 1495 C CA . ARG A 1 182 ? -19.267 2.967 8.799 1.00 49.50 182 ARG A CA 1
ATOM 1496 C C . ARG A 1 182 ? -20.753 3.338 8.772 1.00 49.50 182 ARG A C 1
ATOM 1498 O O . ARG A 1 182 ? -21.571 2.466 8.510 1.00 49.50 182 ARG A O 1
ATOM 1505 N N . GLU A 1 183 ? -21.116 4.608 8.953 1.00 48.06 183 GLU A N 1
ATOM 1506 C CA . GLU A 1 183 ? -22.534 5.038 8.960 1.00 48.06 183 GLU A CA 1
ATOM 1507 C C . GLU A 1 183 ? -23.228 4.868 7.595 1.00 48.06 183 GLU A C 1
ATOM 1509 O O . GLU A 1 183 ? -24.436 4.659 7.505 1.00 48.06 183 GLU A O 1
ATOM 1514 N N . GLY A 1 184 ? -22.461 4.850 6.501 1.00 45.06 184 GLY A N 1
ATOM 1515 C CA . GLY A 1 184 ? -22.998 4.533 5.174 1.00 45.06 184 GLY A CA 1
ATOM 1516 C C . GLY A 1 184 ? -23.393 3.065 5.015 1.00 45.06 184 GLY A C 1
ATOM 1517 O O . GLY A 1 184 ? -24.069 2.719 4.049 1.00 45.06 184 GLY A O 1
ATOM 1518 N N . ALA A 1 185 ? -22.957 2.191 5.927 1.00 41.75 185 ALA A N 1
ATOM 1519 C CA . ALA A 1 185 ? -23.342 0.787 5.958 1.00 41.75 185 ALA A CA 1
ATOM 1520 C C . ALA A 1 185 ? -24.642 0.557 6.740 1.00 41.75 185 ALA A C 1
ATOM 1522 O O . ALA A 1 185 ? -25.437 -0.276 6.320 1.00 41.75 185 ALA A O 1
ATOM 1523 N N . SER A 1 186 ? -24.907 1.322 7.805 1.00 36.88 186 SER A N 1
ATOM 1524 C CA . SER A 1 186 ? -26.155 1.209 8.574 1.00 36.88 186 SER A CA 1
ATOM 1525 C C . SER A 1 186 ? -27.373 1.743 7.812 1.00 36.88 186 SER A C 1
ATOM 1527 O O . SER A 1 186 ? -28.440 1.148 7.896 1.00 36.88 186 SER A O 1
ATOM 1529 N N . HIS A 1 187 ? -27.225 2.791 6.994 1.00 36.88 187 HIS A N 1
ATOM 1530 C CA . HIS A 1 187 ? -28.333 3.330 6.185 1.00 36.88 187 HIS A CA 1
ATOM 1531 C C . HIS A 1 187 ? -28.677 2.528 4.917 1.00 36.88 187 HIS A C 1
ATOM 1533 O O . HIS A 1 187 ? -29.671 2.831 4.269 1.00 36.88 187 HIS A O 1
ATOM 1539 N N . LEU A 1 188 ? -27.884 1.516 4.549 1.00 36.34 188 LEU A N 1
ATOM 1540 C CA . LEU A 1 188 ? -28.192 0.611 3.430 1.00 36.34 188 LEU A CA 1
ATOM 1541 C C . LEU A 1 188 ? -28.744 -0.750 3.891 1.00 36.34 188 LEU A C 1
ATOM 1543 O O . LEU A 1 188 ? -29.077 -1.573 3.043 1.00 36.34 188 LEU A O 1
ATOM 1547 N N . CYS A 1 189 ? -28.826 -0.985 5.205 1.00 27.95 189 CYS A N 1
ATOM 1548 C CA . CYS A 1 189 ? -29.325 -2.229 5.803 1.00 27.95 189 CYS A CA 1
ATOM 1549 C C . CYS A 1 189 ? -30.640 -2.072 6.583 1.00 27.95 189 CYS A C 1
ATOM 1551 O O . CYS A 1 189 ? -31.108 -3.059 7.141 1.00 27.95 189 CYS A O 1
ATOM 1553 N N . ASN A 1 190 ? -31.251 -0.887 6.601 1.00 24.31 190 ASN A N 1
ATOM 1554 C CA . ASN A 1 190 ? -32.616 -0.724 7.098 1.00 24.31 190 ASN A CA 1
ATOM 1555 C C . ASN A 1 190 ? -33.532 -0.431 5.898 1.00 24.31 190 ASN A C 1
ATOM 1557 O O . ASN A 1 190 ? -33.287 0.581 5.234 1.00 24.31 190 ASN A O 1
ATOM 1561 N N . PRO A 1 191 ? -34.494 -1.318 5.567 1.00 33.44 191 PRO A N 1
ATOM 1562 C CA . PRO A 1 191 ? -35.546 -1.012 4.600 1.00 33.44 191 PRO A CA 1
ATOM 1563 C C . PRO A 1 191 ? -36.424 0.156 5.063 1.00 33.44 191 PRO A C 1
ATOM 1565 O O . PRO A 1 191 ? -36.522 0.381 6.293 1.00 33.44 191 PRO A O 1
#